Protein AF-A0A537SC01-F1 (afdb_monomer)

Nearest PDB structures (foldseek):
  6jfl-assembly2_B  TM=8.687E-01  e=4.029E-01  Homo sapiens
  6jfl-assembly1_A  TM=7.931E-01  e=6.394E-01  Homo sapiens
  6jfl-assembly3_C  TM=4.760E-01  e=5.770E-01  Homo sapiens

Secondary structure (DSSP, 8-state):
-----------PPPPPPP-----PPP--HHHHHHHHHHHTT-TT----EE-BTTSPEEPPTT---HHHHHHHHHHHHHHHHHHHHHHHHHHHT-GGG--SHHHHHTS-HHHHHHHHHHHHHHHHHHHHHHHHHHHHHHHHHHHHHHHHTB--TT-TTHHHHHHHHHHHHHHHHHHHHHHHHHHHHHHHHHHHHHHHHHHHHHHHHHH----HHHHHHHHHTT--

Radius of gyration: 30.09 Å; Cα contacts (8 Å, |Δi|>4): 163; chains: 1; bounding box: 71×63×109 Å

Solvent-accessible surface area (backbone atoms only — not comparable to full-atom values): 13185 Å² total; per-residue (Å²): 140,84,86,84,83,82,80,81,79,81,81,76,77,80,77,82,73,82,81,78,68,82,78,70,76,75,53,73,62,71,58,25,54,48,44,55,60,38,45,67,91,45,88,78,63,64,72,50,68,42,52,22,87,90,44,76,38,70,44,56,76,82,58,68,53,65,67,40,50,52,45,40,51,50,35,52,50,52,48,48,49,49,51,49,72,72,50,44,60,53,46,75,64,44,51,75,71,62,84,47,69,68,61,53,52,67,53,56,69,69,57,50,52,52,48,46,50,50,42,50,53,49,52,55,52,51,53,52,53,49,55,55,45,56,53,49,51,56,40,53,53,51,40,50,54,48,54,73,54,47,44,50,91,93,41,96,59,33,68,60,52,49,48,51,56,41,54,50,53,52,50,60,54,50,62,49,52,59,55,49,51,55,47,54,59,46,49,57,43,37,53,50,25,41,55,31,44,56,50,47,55,53,46,35,74,72,73,47,63,72,65,66,65,60,62,59,52,58,63,58,66,74,70,118

Mean predicted aligned error: 11.65 Å

Foldseek 3Di:
DDDDDDDDDDDDDDDDDPPDDPPPDQLDDDLSVQLVVLCVPQPPQDFDWFAFPVGIQTQDPVDSDDSSLLSNLVSLLVLLVVLCVVLVVLLVVVLVVDDDDCSLLVDDLVVLVVNLVVLVVSVSSLVSSVVSLVVSLVNLVSRLVSLVRHDDPPDPCRVVVSVVVNVSSVVSNVVSVVSNVVSVVVNVSSVVSSVSSVVSSVCCVVPNPDPPVVVVVVVVVVPD

pLDDT: mean 81.87, std 20.47, range [30.3, 97.94]

Structure (mmCIF, N/CA/C/O backbone):
data_AF-A0A537SC01-F1
#
_entry.id   AF-A0A537SC01-F1
#
loop_
_atom_site.group_PDB
_atom_site.id
_atom_site.type_symbol
_atom_site.label_atom_id
_atom_site.label_alt_id
_atom_site.label_comp_id
_atom_site.label_asym_id
_atom_site.label_entity_id
_atom_site.label_seq_id
_atom_site.pdbx_PDB_ins_code
_atom_site.Cartn_x
_atom_site.Cartn_y
_atom_site.Cartn_z
_atom_site.occupancy
_atom_site.B_iso_or_equiv
_atom_site.auth_seq_id
_atom_site.auth_comp_id
_atom_site.auth_asym_id
_atom_site.auth_atom_id
_atom_site.pdbx_PDB_model_num
ATOM 1 N N . MET A 1 1 ? -18.163 -53.061 60.155 1.00 39.53 1 MET A N 1
ATOM 2 C CA . MET A 1 1 ? -17.097 -52.480 59.305 1.00 39.53 1 MET A CA 1
ATOM 3 C C . MET A 1 1 ? -17.401 -52.776 57.844 1.00 39.53 1 MET A C 1
ATOM 5 O O . MET A 1 1 ? -17.854 -53.877 57.568 1.00 39.53 1 MET A O 1
ATOM 9 N N . ARG A 1 2 ? -17.067 -51.817 56.964 1.00 34.41 2 ARG A N 1
ATOM 10 C CA . ARG A 1 2 ? -17.207 -51.771 55.489 1.00 34.41 2 ARG A CA 1
ATOM 11 C C . ARG A 1 2 ? -18.495 -51.126 54.964 1.00 34.41 2 ARG A C 1
ATOM 13 O O . ARG A 1 2 ? -19.427 -51.785 54.530 1.00 34.41 2 ARG A O 1
ATOM 20 N N . VAL A 1 3 ? -18.465 -49.794 54.986 1.00 34.47 3 VAL A N 1
ATOM 21 C CA . VAL A 1 3 ? -19.173 -48.925 54.039 1.00 34.47 3 VAL A CA 1
ATOM 22 C C . VAL A 1 3 ? -18.366 -48.948 52.740 1.00 34.47 3 VAL A C 1
ATOM 24 O O . VAL A 1 3 ? -17.184 -48.605 52.761 1.00 34.47 3 VAL A O 1
ATOM 27 N N . THR A 1 4 ? -18.968 -49.364 51.629 1.00 36.28 4 THR A N 1
ATOM 28 C CA . THR A 1 4 ? -18.333 -49.299 50.305 1.00 36.28 4 THR A CA 1
ATOM 29 C C . THR A 1 4 ? -18.851 -48.055 49.591 1.00 36.28 4 THR A C 1
ATOM 31 O O . THR A 1 4 ? -20.036 -47.959 49.289 1.00 36.28 4 THR A O 1
ATOM 34 N N . GLN A 1 5 ? -17.967 -47.078 49.383 1.00 37.62 5 GLN A N 1
ATOM 35 C CA . GLN A 1 5 ? -18.230 -45.858 48.621 1.00 37.62 5 GLN A CA 1
ATOM 36 C C . GLN A 1 5 ? -18.363 -46.164 47.125 1.00 37.62 5 GLN A C 1
ATOM 38 O O . GLN A 1 5 ? -17.450 -46.717 46.510 1.00 37.62 5 GLN A O 1
ATOM 43 N N . GLU A 1 6 ? -19.465 -45.717 46.533 1.00 35.53 6 GLU A N 1
ATOM 44 C CA . GLU A 1 6 ? -19.667 -45.632 45.091 1.00 35.53 6 GLU A CA 1
ATOM 45 C C . GLU A 1 6 ? -18.940 -44.382 44.562 1.00 35.53 6 GLU A C 1
ATOM 47 O O . GLU A 1 6 ? -19.347 -43.242 44.800 1.00 35.53 6 GLU A O 1
ATOM 52 N N . LYS A 1 7 ? -17.803 -44.580 43.886 1.00 37.88 7 LYS A N 1
ATOM 53 C CA . LYS A 1 7 ? -17.076 -43.500 43.209 1.00 37.88 7 LYS A CA 1
ATOM 54 C C . LYS A 1 7 ? -17.803 -43.139 41.911 1.00 37.88 7 LYS A C 1
ATOM 56 O O . LYS A 1 7 ? -17.667 -43.838 40.912 1.00 37.88 7 LYS A O 1
ATOM 61 N N . ARG A 1 8 ? -18.522 -42.011 41.900 1.00 35.78 8 ARG A N 1
ATOM 62 C CA . ARG A 1 8 ? -18.952 -41.345 40.660 1.00 35.78 8 ARG A CA 1
ATOM 63 C C . ARG A 1 8 ? -17.722 -40.819 39.918 1.00 35.78 8 ARG A C 1
ATOM 65 O O . ARG A 1 8 ? -17.052 -39.903 40.390 1.00 35.78 8 ARG A O 1
ATOM 72 N N . ALA A 1 9 ? -17.429 -41.397 38.758 1.00 36.69 9 ALA A N 1
ATOM 73 C CA . ALA A 1 9 ? -16.450 -40.860 37.825 1.00 36.69 9 ALA A CA 1
ATOM 74 C C . ALA A 1 9 ? -17.017 -39.584 37.179 1.00 36.69 9 ALA A C 1
ATOM 76 O O . ALA A 1 9 ? -17.994 -39.633 36.435 1.00 36.69 9 ALA A O 1
ATOM 77 N N . VAL A 1 10 ? -16.417 -38.432 37.482 1.00 37.75 10 VAL A N 1
ATOM 78 C CA . VAL A 1 10 ? -16.679 -37.175 36.770 1.00 37.75 10 VAL A CA 1
ATOM 79 C C . VAL A 1 10 ? -15.941 -37.245 35.437 1.00 37.75 10 VAL A C 1
ATOM 81 O O . VAL A 1 10 ? -14.713 -37.176 35.388 1.00 37.75 10 VAL A O 1
ATOM 84 N N . GLN A 1 11 ? -16.689 -37.409 34.350 1.00 33.59 11 GLN A N 1
ATOM 85 C CA . GLN A 1 11 ? -16.158 -37.386 32.993 1.00 33.59 11 GLN A CA 1
ATOM 86 C C . GLN A 1 11 ? -15.843 -35.929 32.617 1.00 33.59 11 GLN A C 1
ATOM 88 O O . GLN A 1 11 ? -16.737 -35.152 32.286 1.00 33.59 11 GLN A O 1
ATOM 93 N N . ARG A 1 12 ? -14.569 -35.526 32.730 1.00 32.78 12 ARG A N 1
ATOM 94 C CA . ARG A 1 12 ? -14.090 -34.232 32.217 1.00 32.78 12 ARG A CA 1
ATOM 95 C C . ARG A 1 12 ? -14.143 -34.266 30.690 1.00 32.78 12 ARG A C 1
ATOM 97 O O . ARG A 1 12 ? -13.481 -35.093 30.066 1.00 32.78 12 ARG A O 1
ATOM 104 N N . LYS A 1 13 ? -14.942 -33.373 30.102 1.00 33.41 13 LYS A N 1
ATOM 105 C CA . LYS A 1 13 ? -14.886 -33.046 28.672 1.00 33.41 13 LYS A CA 1
ATOM 106 C C . LYS A 1 13 ? -13.451 -32.596 28.344 1.00 33.41 13 LYS A C 1
ATOM 108 O O . LYS A 1 13 ? -12.924 -31.787 29.106 1.00 33.41 13 LYS A O 1
ATOM 113 N N . PRO A 1 14 ? -12.816 -33.104 27.277 1.00 40.41 14 PRO A N 1
ATOM 114 C CA . PRO A 1 14 ? -11.519 -32.599 26.853 1.00 40.41 14 PRO A CA 1
ATOM 115 C C . PRO A 1 14 ? -11.678 -31.148 26.387 1.00 40.41 14 PRO A C 1
ATOM 117 O O . PRO A 1 14 ? -12.611 -30.835 25.641 1.00 40.41 14 PRO A O 1
ATOM 120 N N . ASP A 1 15 ? -10.791 -30.278 26.864 1.00 39.31 15 ASP A N 1
ATOM 121 C CA . ASP A 1 15 ? -10.735 -28.879 26.454 1.00 39.31 15 ASP A CA 1
ATOM 122 C C . ASP A 1 15 ? -10.559 -28.783 24.929 1.00 39.31 15 ASP A C 1
ATOM 124 O O . ASP A 1 15 ? -9.762 -29.537 24.354 1.00 39.31 15 ASP A O 1
ATOM 128 N N . PRO A 1 16 ? -11.284 -27.884 24.238 1.00 39.12 16 PRO A N 1
ATOM 129 C CA . PRO A 1 16 ? -11.046 -27.643 22.826 1.00 39.12 16 PRO A CA 1
ATOM 130 C C . PRO A 1 16 ? -9.626 -27.104 22.648 1.00 39.12 16 PRO A C 1
ATOM 132 O O . PRO A 1 16 ? -9.274 -26.067 23.212 1.00 39.12 16 PRO A O 1
ATOM 135 N N . LEU A 1 17 ? -8.818 -27.808 21.853 1.00 35.69 17 LEU A N 1
ATOM 136 C CA . LEU A 1 17 ? -7.515 -27.327 21.401 1.00 35.69 17 LEU A CA 1
ATOM 137 C C . LEU A 1 17 ? -7.648 -25.902 20.835 1.00 35.69 17 LEU A C 1
ATOM 139 O O . LEU A 1 17 ? -8.656 -25.603 20.179 1.00 35.69 17 LEU A O 1
ATOM 143 N N . PRO A 1 18 ? -6.644 -25.028 21.034 1.00 40.31 18 PRO A N 1
ATOM 144 C CA . PRO A 1 18 ? -6.643 -23.716 20.413 1.00 40.31 18 PRO A CA 1
ATOM 145 C C . PRO A 1 18 ? -6.740 -23.903 18.901 1.00 40.31 18 PRO A C 1
ATOM 147 O O . PRO A 1 18 ? -5.884 -24.540 18.287 1.00 40.31 18 PRO A O 1
ATOM 150 N N . VAL A 1 19 ? -7.799 -23.365 18.299 1.00 38.97 19 VAL A N 1
ATOM 151 C CA . VAL A 1 19 ? -7.888 -23.245 16.846 1.00 38.97 19 VAL A CA 1
ATOM 152 C C . VAL A 1 19 ? -6.736 -22.341 16.424 1.00 38.97 19 VAL A C 1
ATOM 154 O O . VAL A 1 19 ? -6.781 -21.128 16.634 1.00 38.97 19 VAL A O 1
ATOM 157 N N . ALA A 1 20 ? -5.684 -22.953 15.883 1.00 34.06 20 ALA A N 1
ATOM 158 C CA . ALA A 1 20 ? -4.588 -22.251 15.247 1.00 34.06 20 ALA A CA 1
ATOM 159 C C . ALA A 1 20 ? -5.171 -21.453 14.077 1.00 34.06 20 ALA A C 1
ATOM 161 O O . ALA A 1 20 ? -5.636 -22.010 13.081 1.00 34.06 20 ALA A O 1
ATOM 162 N N . HIS A 1 21 ? -5.199 -20.131 14.223 1.00 38.06 21 HIS A N 1
ATOM 163 C CA . HIS A 1 21 ? -5.365 -19.249 13.080 1.00 38.06 21 HIS A CA 1
ATOM 164 C C . HIS A 1 21 ? -4.163 -19.435 12.147 1.00 38.06 21 HIS A C 1
ATOM 166 O O . HIS A 1 21 ? -3.081 -19.784 12.630 1.00 38.06 21 HIS A O 1
ATOM 172 N N . PRO A 1 22 ? -4.332 -19.236 10.828 1.00 30.30 22 PRO A N 1
ATOM 173 C CA . PRO A 1 22 ? -3.225 -19.355 9.895 1.00 30.30 22 PRO A CA 1
ATOM 174 C C . PRO A 1 22 ? -2.106 -18.437 10.377 1.00 30.30 22 PRO A C 1
ATOM 176 O O . PRO A 1 22 ? -2.292 -17.222 10.478 1.00 30.30 22 PRO A O 1
ATOM 179 N N . VAL A 1 23 ? -0.972 -19.044 10.726 1.00 36.62 23 VAL A N 1
ATOM 180 C CA . VAL A 1 23 ? 0.289 -18.337 10.916 1.00 36.62 23 VAL A CA 1
ATOM 181 C C . VAL A 1 23 ? 0.497 -17.578 9.616 1.00 36.62 23 VAL A C 1
ATOM 183 O O . VAL A 1 23 ? 0.703 -18.186 8.566 1.00 36.62 23 VAL A O 1
ATOM 186 N N . ARG A 1 24 ? 0.309 -16.256 9.657 1.00 48.91 24 ARG A N 1
ATOM 187 C CA . ARG A 1 24 ? 0.651 -15.407 8.523 1.00 48.91 24 ARG A CA 1
ATOM 188 C C . ARG A 1 24 ? 2.127 -15.623 8.267 1.00 48.91 24 ARG A C 1
ATOM 190 O O . ARG A 1 24 ? 2.920 -15.546 9.206 1.00 48.91 24 ARG A O 1
ATOM 197 N N . GLU A 1 25 ? 2.476 -15.917 7.019 1.00 38.12 25 GLU A N 1
ATOM 198 C CA . GLU A 1 25 ? 3.878 -15.884 6.642 1.00 38.12 25 GLU A CA 1
ATOM 199 C C . GLU A 1 25 ? 4.438 -14.520 7.049 1.00 38.12 25 GLU A C 1
ATOM 201 O O . GLU A 1 25 ? 3.763 -13.506 6.828 1.00 38.12 25 GLU A O 1
ATOM 206 N N . PRO A 1 26 ? 5.613 -14.478 7.698 1.00 49.94 26 PRO A N 1
ATOM 207 C CA . PRO A 1 26 ? 6.233 -13.216 8.036 1.00 49.94 26 PRO A CA 1
ATOM 208 C C . PRO A 1 26 ? 6.352 -12.417 6.748 1.00 49.94 26 PRO A C 1
ATOM 210 O O . PRO A 1 26 ? 6.968 -12.881 5.786 1.00 49.94 26 PRO A O 1
ATOM 213 N N . THR A 1 27 ? 5.760 -11.227 6.715 1.00 60.78 27 THR A N 1
ATOM 214 C CA . THR A 1 27 ? 6.091 -10.264 5.674 1.00 60.78 27 THR A CA 1
ATOM 215 C C . THR A 1 27 ? 7.608 -10.118 5.701 1.00 60.78 27 THR A C 1
ATOM 217 O O . THR A 1 27 ? 8.165 -9.718 6.711 1.00 60.78 27 THR A O 1
ATOM 220 N N . GLY A 1 28 ? 8.312 -10.578 4.670 1.00 67.38 28 GLY A N 1
ATOM 221 C CA . GLY A 1 28 ? 9.772 -10.545 4.665 1.00 67.38 28 GLY A CA 1
ATOM 222 C C . GLY A 1 28 ? 10.298 -9.107 4.610 1.00 67.38 28 GLY A C 1
ATOM 223 O O . GLY A 1 28 ? 9.632 -8.204 4.103 1.00 67.38 28 GLY A O 1
ATOM 224 N N . GLY A 1 29 ? 11.524 -8.889 5.088 1.00 80.75 29 GLY A N 1
ATOM 225 C CA . GLY A 1 29 ? 12.229 -7.612 4.933 1.00 80.75 29 GLY A CA 1
ATOM 226 C C . GLY A 1 29 ? 11.857 -6.536 5.960 1.00 80.75 29 GLY A C 1
ATOM 227 O O . GLY A 1 29 ? 11.360 -6.827 7.045 1.00 80.75 29 GLY A O 1
ATOM 228 N N . ALA A 1 30 ? 12.152 -5.275 5.625 1.00 87.31 30 ALA A N 1
ATOM 229 C CA . ALA A 1 30 ? 12.080 -4.146 6.558 1.00 87.31 30 ALA A CA 1
ATOM 230 C C . ALA A 1 30 ? 10.676 -3.922 7.144 1.00 87.31 30 ALA A C 1
ATOM 232 O O . ALA A 1 30 ? 10.549 -3.721 8.351 1.00 87.31 30 ALA A O 1
ATOM 233 N N . LEU A 1 31 ? 9.630 -4.024 6.312 1.00 92.38 31 LEU A N 1
ATOM 234 C CA . LEU A 1 31 ? 8.240 -3.934 6.764 1.00 92.38 31 LEU A CA 1
ATOM 235 C C . LEU A 1 31 ? 7.918 -5.028 7.792 1.00 92.38 31 LEU A C 1
ATOM 237 O O . LEU A 1 31 ? 7.331 -4.743 8.830 1.00 92.38 31 LEU A O 1
ATOM 241 N N . GLY A 1 32 ? 8.352 -6.261 7.533 1.00 90.88 32 GLY A N 1
ATOM 242 C CA . GLY A 1 32 ? 8.221 -7.379 8.462 1.00 90.88 32 GLY A CA 1
ATOM 243 C C . GLY A 1 32 ? 8.809 -7.111 9.828 1.00 90.88 32 GLY A C 1
ATOM 244 O O . GLY A 1 32 ? 8.136 -7.271 10.840 1.00 90.88 32 GLY A O 1
ATOM 245 N N . THR A 1 33 ? 10.065 -6.670 9.844 1.00 91.25 33 THR A N 1
ATOM 246 C CA . THR A 1 33 ? 10.780 -6.328 11.075 1.00 91.25 33 THR A CA 1
ATOM 247 C C . THR A 1 33 ? 10.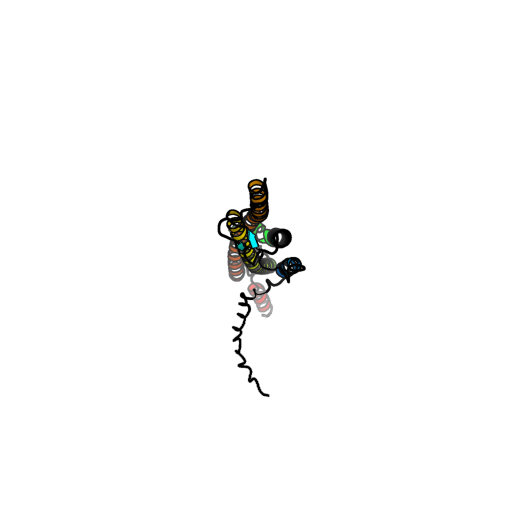084 -5.197 11.830 1.00 91.25 33 THR A C 1
ATOM 249 O O . THR A 1 33 ? 9.920 -5.287 13.045 1.00 91.25 33 THR A O 1
ATOM 252 N N . ALA A 1 34 ? 9.632 -4.154 11.126 1.00 92.31 34 ALA A N 1
ATOM 253 C CA . ALA A 1 34 ? 8.905 -3.046 11.739 1.00 92.31 34 ALA A CA 1
ATOM 254 C C . ALA A 1 34 ? 7.577 -3.515 12.356 1.00 92.31 34 ALA A C 1
ATOM 256 O O . ALA A 1 34 ? 7.285 -3.190 13.505 1.00 92.31 34 ALA A O 1
ATOM 257 N N . LEU A 1 35 ? 6.811 -4.347 11.647 1.00 92.31 35 LEU A N 1
ATOM 258 C CA . LEU A 1 35 ? 5.573 -4.923 12.173 1.00 92.31 35 LEU A CA 1
ATOM 259 C C . LEU A 1 35 ? 5.836 -5.849 13.363 1.00 92.31 35 LEU A C 1
ATOM 261 O O . LEU A 1 35 ? 5.149 -5.737 14.371 1.00 92.31 35 LEU A O 1
ATOM 265 N N . ALA A 1 36 ? 6.860 -6.700 13.291 1.00 90.62 36 ALA A N 1
ATOM 266 C CA . ALA A 1 36 ? 7.249 -7.580 14.390 1.00 90.62 36 ALA A CA 1
ATOM 267 C C . ALA A 1 36 ? 7.673 -6.796 15.643 1.00 90.62 36 ALA A C 1
ATOM 269 O O . ALA A 1 36 ? 7.390 -7.229 16.757 1.00 90.62 36 ALA A O 1
ATOM 270 N N . SER A 1 37 ? 8.293 -5.621 15.484 1.00 91.06 37 SER A N 1
ATOM 271 C CA . SER A 1 37 ? 8.638 -4.759 16.622 1.00 91.06 37 SER A CA 1
ATOM 272 C C . SER A 1 37 ? 7.404 -4.249 17.372 1.00 91.06 37 SER A C 1
ATOM 274 O O . SER A 1 37 ? 7.443 -4.124 18.591 1.00 91.06 37 SER A O 1
ATOM 276 N N . CYS A 1 38 ? 6.280 -4.052 16.674 1.00 91.06 38 CYS A N 1
ATOM 277 C CA . CYS A 1 38 ? 5.016 -3.677 17.304 1.00 91.06 38 CYS A CA 1
ATOM 278 C C . CYS A 1 38 ? 4.381 -4.822 18.097 1.00 91.06 38 CYS A C 1
ATOM 280 O O . CYS A 1 38 ? 3.555 -4.572 18.969 1.00 91.06 38 CYS A O 1
ATOM 282 N N . GLU A 1 39 ? 4.742 -6.075 17.811 1.00 85.69 39 GLU A N 1
ATOM 283 C CA . GLU A 1 39 ? 4.196 -7.238 18.513 1.00 85.69 39 GLU A CA 1
ATOM 284 C C . GLU A 1 39 ? 4.790 -7.403 19.923 1.00 85.69 39 GLU A C 1
ATOM 286 O O . GLU A 1 39 ? 4.159 -8.040 20.775 1.00 85.69 39 GLU A O 1
ATOM 291 N N . GLN A 1 40 ? 5.952 -6.793 20.203 1.00 76.88 40 GLN A N 1
ATOM 292 C CA . GLN A 1 40 ? 6.601 -6.841 21.515 1.00 76.88 40 GLN A CA 1
ATOM 293 C C . GLN A 1 40 ? 5.694 -6.235 22.597 1.00 76.88 40 GLN A C 1
ATOM 295 O O . GLN A 1 40 ? 5.308 -5.072 22.536 1.00 76.88 40 GLN A O 1
ATOM 300 N N . GLY A 1 41 ? 5.344 -7.044 23.601 1.00 62.91 41 GLY A N 1
ATOM 301 C CA . GLY A 1 41 ? 4.429 -6.660 24.686 1.00 62.91 41 GLY A CA 1
ATOM 302 C C . GLY A 1 41 ? 2.964 -7.043 24.456 1.00 62.91 41 GLY A C 1
ATOM 303 O O . GLY A 1 41 ? 2.153 -6.919 25.369 1.00 62.91 41 GLY A O 1
ATOM 304 N N . SER A 1 42 ? 2.624 -7.575 23.278 1.00 61.09 42 SER A N 1
ATOM 305 C CA . SER A 1 42 ? 1.260 -7.995 22.931 1.00 61.09 42 SER A CA 1
ATOM 306 C C . SER A 1 42 ? 1.067 -9.521 22.880 1.00 61.09 42 SER A C 1
ATOM 308 O O . SER A 1 42 ? -0.042 -9.994 22.639 1.00 61.09 42 SER A O 1
ATOM 310 N N . GLU A 1 43 ? 2.131 -10.291 23.143 1.00 58.16 43 GLU A N 1
ATOM 311 C CA . GLU A 1 43 ? 2.184 -11.761 23.014 1.00 58.16 43 GLU A CA 1
ATOM 312 C C . GLU A 1 43 ? 1.193 -12.510 23.922 1.00 58.16 43 GLU A C 1
ATOM 314 O O . GLU A 1 43 ? 0.848 -13.654 23.644 1.00 58.16 43 GLU A O 1
ATOM 319 N N . ASN A 1 44 ? 0.673 -11.838 24.956 1.00 57.19 44 ASN A N 1
ATOM 320 C CA . ASN A 1 44 ? -0.322 -12.368 25.891 1.00 57.19 44 ASN A CA 1
ATOM 321 C C . ASN A 1 44 ? -1.652 -11.590 25.861 1.00 57.19 44 ASN A C 1
ATOM 323 O O . ASN A 1 44 ? -2.389 -11.612 26.844 1.00 57.19 44 ASN A O 1
ATOM 327 N N . SER A 1 45 ? -1.961 -10.859 24.780 1.00 61.25 45 SER A N 1
ATOM 328 C CA . SER A 1 45 ? -3.255 -10.168 24.667 1.00 61.25 45 SER A CA 1
ATOM 329 C C . SER A 1 45 ? -4.399 -11.177 24.598 1.00 61.25 45 SER A C 1
ATOM 331 O O . SER A 1 45 ? -4.613 -11.845 23.585 1.00 61.25 45 SER A O 1
ATOM 333 N N . GLU A 1 46 ? -5.140 -11.280 25.696 1.00 66.81 46 GLU A N 1
ATOM 334 C CA . GLU A 1 46 ? -6.391 -12.021 25.760 1.00 66.81 46 GLU A CA 1
ATOM 335 C C . GLU A 1 46 ? -7.481 -11.285 24.963 1.00 66.81 46 GLU A C 1
ATOM 337 O O . GLU A 1 46 ? -7.384 -10.083 24.702 1.00 66.81 46 GLU A O 1
ATOM 342 N N . ALA A 1 47 ? -8.519 -12.002 24.526 1.00 71.88 47 ALA A N 1
ATOM 343 C CA . ALA A 1 47 ? -9.615 -11.374 23.795 1.00 71.88 47 ALA A CA 1
ATOM 344 C C . ALA A 1 47 ? -10.307 -10.339 24.697 1.00 71.88 47 ALA A C 1
ATOM 346 O O . ALA A 1 47 ? -10.910 -10.710 25.702 1.00 71.88 47 ALA A O 1
ATOM 347 N N . LEU A 1 48 ? -10.231 -9.055 24.330 1.00 80.00 48 LEU A N 1
ATOM 348 C CA . LEU A 1 48 ? -10.862 -7.992 25.104 1.00 80.00 48 LEU A CA 1
ATOM 349 C C . LEU A 1 48 ? -12.385 -8.130 25.037 1.00 80.00 48 LEU A C 1
ATOM 351 O O . LEU A 1 48 ? -12.969 -8.188 23.950 1.00 80.00 48 LEU A O 1
ATOM 355 N N . THR A 1 49 ? -13.025 -8.150 26.201 1.00 86.62 49 THR A N 1
ATOM 356 C CA . THR A 1 49 ? -14.480 -8.120 26.329 1.00 86.62 49 THR A CA 1
ATOM 357 C C . THR A 1 49 ? -14.925 -6.799 26.939 1.00 86.62 49 THR A C 1
ATOM 359 O O . THR A 1 49 ? -14.268 -6.239 27.815 1.00 86.62 49 THR A O 1
ATOM 362 N N . LEU A 1 50 ? -16.037 -6.272 26.437 1.00 89.44 50 LEU A N 1
ATOM 363 C CA . LEU A 1 50 ? -16.674 -5.061 26.939 1.00 89.44 50 LEU A CA 1
ATOM 364 C C . LEU A 1 50 ? -18.152 -5.344 27.229 1.00 89.44 50 LEU A C 1
ATOM 366 O O . LEU A 1 50 ? -18.755 -6.179 26.555 1.00 89.44 50 LEU A O 1
ATOM 370 N N . PRO A 1 51 ? -18.763 -4.677 28.219 1.00 88.44 51 PRO A N 1
ATOM 371 C CA . PRO A 1 51 ? -20.190 -4.821 28.474 1.00 88.44 51 PRO A CA 1
ATOM 372 C C . PRO A 1 51 ? -21.011 -4.316 27.280 1.00 88.44 51 PRO A C 1
ATOM 374 O O . PRO A 1 51 ? -20.672 -3.312 26.660 1.00 88.44 51 PRO A O 1
ATOM 377 N N . GLY A 1 52 ? -22.100 -5.005 26.951 1.00 88.62 52 GLY A N 1
ATOM 378 C CA . GLY A 1 52 ? -23.003 -4.636 25.862 1.00 88.62 52 GLY A CA 1
ATOM 379 C C . GLY A 1 52 ? -24.464 -4.847 26.222 1.00 88.62 52 GLY A C 1
ATOM 380 O O . GLY A 1 52 ? -24.804 -5.577 27.158 1.00 88.62 52 GLY A O 1
ATOM 381 N N . ALA A 1 53 ? -25.349 -4.248 25.422 1.00 81.62 53 ALA A N 1
ATOM 382 C CA . ALA A 1 53 ? -26.791 -4.245 25.679 1.00 81.62 53 ALA A CA 1
ATOM 383 C C . ALA A 1 53 ? -27.411 -5.657 25.731 1.00 81.62 53 ALA A C 1
ATOM 385 O O . ALA A 1 53 ? -28.475 -5.852 26.316 1.00 81.62 53 ALA A O 1
ATOM 386 N N . ARG A 1 54 ? -26.764 -6.641 25.090 1.00 83.56 54 ARG A N 1
ATOM 387 C CA . ARG A 1 54 ? -27.213 -8.043 24.996 1.00 83.56 54 ARG A CA 1
ATOM 388 C C . ARG A 1 54 ? -26.233 -9.034 25.640 1.00 83.56 54 ARG A C 1
ATOM 390 O O . ARG A 1 54 ? -26.305 -10.226 25.348 1.00 83.56 54 ARG A O 1
ATOM 397 N N . GLY A 1 55 ? -25.324 -8.554 26.488 1.00 87.44 55 GLY A N 1
ATOM 398 C CA . GLY A 1 55 ? -24.231 -9.336 27.071 1.00 87.44 55 GLY A CA 1
ATOM 399 C C . GLY A 1 55 ? -22.856 -8.830 26.636 1.00 87.44 55 GLY A C 1
ATOM 400 O O . GLY A 1 55 ? -22.739 -7.745 26.074 1.00 87.44 55 GLY A O 1
ATOM 401 N N . GLU A 1 56 ? -21.809 -9.605 26.915 1.00 89.94 56 GLU A N 1
ATOM 402 C CA . GLU A 1 56 ? -20.431 -9.224 26.585 1.00 89.94 56 GLU A CA 1
ATOM 403 C C . GLU A 1 56 ? -20.208 -9.093 25.070 1.00 89.94 56 GLU A C 1
ATOM 405 O O . GLU A 1 56 ? -20.461 -10.018 24.294 1.00 89.94 56 GLU A O 1
ATOM 410 N N . VAL A 1 57 ? -19.656 -7.955 24.660 1.00 90.12 57 VAL A N 1
ATOM 411 C CA . VAL A 1 57 ? -19.123 -7.706 23.324 1.00 90.12 57 VAL A CA 1
ATOM 412 C C . VAL A 1 57 ? -17.667 -8.141 23.303 1.00 90.12 57 VAL A C 1
ATOM 414 O O . VAL A 1 57 ? -16.837 -7.609 24.038 1.00 90.12 57 VAL A O 1
ATOM 417 N N . LYS A 1 58 ? -17.338 -9.098 22.437 1.00 88.94 58 LYS A N 1
ATOM 418 C CA . LYS A 1 58 ? -15.957 -9.540 22.224 1.00 88.94 58 LYS A CA 1
ATOM 419 C C . LYS A 1 58 ? -15.334 -8.729 21.100 1.00 88.94 58 LYS A C 1
ATOM 421 O O . LYS A 1 58 ? -15.836 -8.753 19.977 1.00 88.94 58 LYS A O 1
ATOM 426 N N . LEU A 1 59 ? -14.237 -8.047 21.396 1.00 88.12 59 LEU A N 1
ATOM 427 C CA . LEU A 1 59 ? -13.419 -7.403 20.380 1.00 88.12 59 LEU A CA 1
ATOM 428 C C . LEU A 1 59 ? -12.676 -8.471 19.565 1.00 88.12 59 LEU A C 1
ATOM 430 O O . LEU A 1 59 ? -12.304 -9.529 20.082 1.00 88.12 59 LEU A O 1
ATOM 434 N N . ASP A 1 60 ? -12.491 -8.214 18.268 1.00 85.69 60 ASP A N 1
ATOM 435 C CA . ASP A 1 60 ? -11.769 -9.133 17.386 1.00 85.69 60 ASP A CA 1
ATOM 436 C C . ASP A 1 60 ? -10.336 -9.349 17.902 1.00 85.69 60 ASP A C 1
ATOM 438 O O . ASP A 1 60 ? -9.655 -8.403 18.295 1.00 85.69 60 ASP A O 1
ATOM 442 N N . ARG A 1 61 ? -9.862 -10.599 17.873 1.00 84.56 61 ARG A N 1
ATOM 443 C CA . ARG A 1 61 ? -8.534 -10.999 18.377 1.00 84.56 61 ARG A CA 1
ATOM 444 C C . ARG A 1 61 ? -7.372 -10.326 17.650 1.00 84.56 61 ARG A C 1
ATOM 446 O O . ARG A 1 61 ? -6.247 -10.348 18.139 1.00 84.56 61 ARG A O 1
ATOM 453 N N . CYS A 1 62 ? -7.617 -9.765 16.468 1.00 86.50 62 CYS A N 1
ATOM 454 C CA . CYS A 1 62 ? -6.622 -8.965 15.768 1.00 86.50 62 CYS A CA 1
ATOM 455 C C . CYS A 1 62 ? -6.286 -7.655 16.500 1.00 86.50 62 CYS A C 1
ATOM 457 O O . CYS A 1 62 ? -5.249 -7.062 16.213 1.00 86.50 62 CYS A O 1
ATOM 459 N N . TYR A 1 63 ? -7.143 -7.196 17.418 1.00 88.06 63 TYR A N 1
ATOM 460 C CA . TYR A 1 63 ? -6.958 -5.955 18.152 1.00 88.06 63 TYR A CA 1
ATOM 461 C C . TYR A 1 63 ? -6.298 -6.204 19.502 1.00 88.06 63 TYR A C 1
ATOM 463 O O . TYR A 1 63 ? -6.835 -6.909 20.352 1.00 88.06 63 TYR A O 1
ATOM 471 N N . ARG A 1 64 ? -5.139 -5.577 19.702 1.00 88.44 64 ARG A N 1
ATOM 472 C CA . ARG A 1 64 ? -4.321 -5.702 20.918 1.00 88.44 64 ARG A CA 1
ATOM 473 C C . ARG A 1 64 ? -4.174 -4.369 21.651 1.00 88.44 64 ARG A C 1
ATOM 475 O O . ARG A 1 64 ? -3.177 -4.112 22.316 1.00 88.44 64 ARG A O 1
ATOM 482 N N . GLY A 1 65 ? -5.170 -3.501 21.488 1.00 88.56 65 GLY A N 1
ATOM 483 C CA . GLY A 1 65 ? -5.158 -2.136 21.999 1.00 88.56 65 GLY A CA 1
ATOM 484 C C . GLY A 1 65 ? -4.722 -1.102 20.962 1.00 88.56 65 GLY A C 1
ATOM 485 O O . GLY A 1 65 ? -4.181 -1.420 19.900 1.00 88.56 65 GLY A O 1
ATOM 486 N N . ARG A 1 66 ? -4.997 0.166 21.284 1.00 89.19 66 ARG A N 1
ATOM 487 C CA . ARG A 1 66 ? -4.776 1.291 20.373 1.00 89.19 66 ARG A CA 1
ATOM 488 C C . ARG A 1 66 ? -3.294 1.511 20.080 1.00 89.19 66 ARG A C 1
ATOM 490 O O . ARG A 1 66 ? -2.955 1.757 18.932 1.00 89.19 66 ARG A O 1
ATOM 497 N N . ASP A 1 67 ? -2.416 1.367 21.068 1.00 90.25 67 ASP A N 1
ATOM 498 C CA . ASP A 1 67 ? -0.978 1.602 20.877 1.00 90.25 67 ASP A CA 1
ATOM 499 C C . ASP A 1 67 ? -0.355 0.593 19.906 1.00 90.25 67 ASP A C 1
ATOM 501 O O . ASP A 1 67 ? 0.418 0.973 19.025 1.00 90.25 67 ASP A O 1
ATOM 505 N N . HIS A 1 68 ? -0.759 -0.681 19.997 1.00 91.06 68 HIS A N 1
ATOM 506 C CA . HIS A 1 68 ? -0.373 -1.711 19.027 1.00 91.06 68 HIS A CA 1
ATOM 507 C C . HIS A 1 68 ? -0.866 -1.361 17.619 1.00 91.06 68 HIS A C 1
ATOM 509 O O . HIS A 1 68 ? -0.086 -1.413 16.662 1.00 91.06 68 HIS A O 1
ATOM 515 N N . LEU A 1 69 ? -2.131 -0.936 17.496 1.00 90.38 69 LEU A N 1
ATOM 516 C CA . LEU A 1 69 ? -2.699 -0.497 16.223 1.00 90.38 69 LEU A CA 1
ATOM 517 C C . LEU A 1 69 ? -1.912 0.688 15.648 1.00 90.38 69 LEU A C 1
ATOM 519 O O . LEU A 1 69 ? -1.484 0.623 14.501 1.00 90.38 69 LEU A O 1
ATOM 523 N N . VAL A 1 70 ? -1.675 1.737 16.436 1.00 92.00 70 VAL A N 1
ATOM 524 C CA . VAL A 1 70 ? -0.939 2.937 16.012 1.00 92.00 70 VAL A CA 1
ATOM 525 C C . VAL A 1 70 ? 0.494 2.591 15.604 1.00 92.00 70 VAL A C 1
ATOM 527 O O . VAL A 1 70 ? 0.938 3.037 14.549 1.00 92.00 70 VAL A O 1
ATOM 530 N N . CYS A 1 71 ? 1.205 1.755 16.367 1.00 93.88 71 CYS A N 1
ATOM 531 C CA . CYS A 1 71 ? 2.540 1.281 15.990 1.00 93.88 71 CYS A CA 1
ATOM 532 C C . CYS A 1 71 ? 2.515 0.580 14.627 1.00 93.88 71 CYS A C 1
ATOM 534 O O . CYS A 1 71 ? 3.266 0.932 13.715 1.00 93.88 71 CYS A O 1
ATOM 536 N N . SER A 1 72 ? 1.590 -0.368 14.467 1.00 93.81 72 SER A N 1
ATOM 537 C CA . SER A 1 72 ? 1.387 -1.108 13.224 1.00 93.81 72 SER A CA 1
ATOM 538 C C . SER A 1 72 ? 1.089 -0.182 12.042 1.00 93.81 72 SER A C 1
ATOM 540 O O . SER A 1 72 ? 1.672 -0.334 10.972 1.00 93.81 72 SER A O 1
ATOM 542 N N . LEU A 1 73 ? 0.193 0.790 12.224 1.00 93.38 73 LEU A N 1
ATOM 543 C CA . LEU A 1 73 ? -0.174 1.771 11.204 1.00 93.38 73 LEU A CA 1
ATOM 544 C C . LEU A 1 73 ? 1.007 2.685 10.842 1.00 93.38 73 LEU A C 1
ATOM 546 O O . LEU A 1 73 ? 1.230 2.943 9.660 1.00 93.38 73 LEU A O 1
ATOM 550 N N . ASN A 1 74 ? 1.815 3.103 11.818 1.00 93.75 74 ASN A N 1
ATOM 551 C CA . ASN A 1 74 ? 3.032 3.882 11.580 1.00 93.75 74 ASN A CA 1
ATOM 552 C C . ASN A 1 74 ? 4.088 3.093 10.796 1.00 93.75 74 ASN A C 1
ATOM 554 O O . ASN A 1 74 ? 4.731 3.653 9.910 1.00 93.75 74 ASN A O 1
ATOM 558 N N . ALA A 1 75 ? 4.235 1.792 11.056 1.00 94.75 75 ALA A N 1
ATOM 559 C CA . ALA A 1 75 ? 5.105 0.930 10.259 1.00 94.75 75 ALA A CA 1
ATOM 560 C C . ALA A 1 75 ? 4.639 0.845 8.791 1.00 94.75 75 ALA A C 1
ATOM 562 O O . ALA A 1 75 ? 5.463 0.951 7.881 1.00 94.75 75 ALA A O 1
ATOM 563 N N . LEU A 1 76 ? 3.323 0.740 8.545 1.00 95.12 76 LEU A N 1
ATOM 564 C CA . LEU A 1 76 ? 2.772 0.801 7.183 1.00 95.12 76 LEU A CA 1
ATOM 565 C C . LEU A 1 76 ? 3.045 2.155 6.516 1.00 95.12 76 LEU A C 1
ATOM 567 O O . LEU A 1 76 ? 3.440 2.196 5.354 1.00 95.12 76 LEU A O 1
ATOM 571 N N . LEU A 1 77 ? 2.854 3.261 7.242 1.00 94.31 77 LEU A N 1
ATOM 572 C CA . LEU A 1 77 ? 3.125 4.614 6.746 1.00 94.31 77 LEU A CA 1
ATOM 573 C C . LEU A 1 77 ? 4.606 4.828 6.404 1.00 94.31 77 LEU A C 1
ATOM 575 O O . LEU A 1 77 ? 4.918 5.479 5.403 1.00 94.31 77 LEU A O 1
ATOM 579 N N . GLY A 1 78 ? 5.509 4.270 7.213 1.00 94.31 78 GLY A N 1
ATOM 580 C CA . GLY A 1 78 ? 6.949 4.305 6.971 1.00 94.31 78 GLY A CA 1
ATOM 581 C C . GLY A 1 78 ? 7.330 3.576 5.684 1.00 94.31 78 GLY A C 1
ATOM 582 O O . GLY A 1 78 ? 8.009 4.144 4.829 1.00 94.31 78 GLY A O 1
ATOM 583 N N . GLU A 1 79 ? 6.831 2.352 5.494 1.00 95.19 79 GLU A N 1
A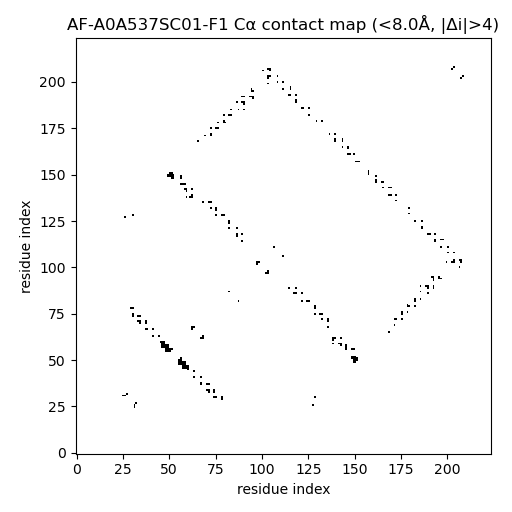TOM 584 C CA . GLU A 1 79 ? 7.069 1.595 4.260 1.00 95.19 79 GLU A CA 1
ATOM 585 C C . GLU A 1 79 ? 6.440 2.285 3.042 1.00 95.19 79 GLU A C 1
ATOM 587 O O . GLU A 1 79 ? 7.071 2.392 1.993 1.00 95.19 79 GLU A O 1
ATOM 592 N N . ALA A 1 80 ? 5.224 2.813 3.178 1.00 95.12 80 ALA A N 1
ATOM 593 C CA . ALA A 1 80 ? 4.547 3.539 2.112 1.00 95.12 80 ALA A CA 1
ATOM 594 C C . ALA A 1 80 ? 5.343 4.770 1.645 1.00 95.12 80 ALA A C 1
ATOM 596 O O . ALA A 1 80 ? 5.541 4.962 0.444 1.00 95.12 80 ALA A O 1
ATOM 597 N N . SER A 1 81 ? 5.846 5.571 2.589 1.00 94.19 81 SER A N 1
ATOM 598 C CA . SER A 1 81 ? 6.715 6.718 2.292 1.00 94.19 81 SER A CA 1
ATOM 599 C C . SER A 1 81 ? 8.019 6.270 1.630 1.00 94.19 81 SER A C 1
ATOM 601 O O . SER A 1 81 ? 8.406 6.827 0.605 1.00 94.19 81 SER A O 1
ATOM 603 N N . SER A 1 82 ? 8.634 5.194 2.133 1.00 94.75 82 SER A N 1
ATOM 604 C CA . SER A 1 82 ? 9.835 4.599 1.535 1.00 94.75 82 SER A CA 1
ATOM 605 C C . SER A 1 82 ? 9.613 4.178 0.080 1.00 94.75 82 SER A C 1
ATOM 607 O O . SER A 1 82 ? 10.477 4.426 -0.761 1.00 94.75 82 SER A O 1
ATOM 609 N N . LEU A 1 83 ? 8.461 3.582 -0.248 1.00 95.75 83 LEU A N 1
ATOM 610 C CA . LEU A 1 83 ? 8.134 3.214 -1.626 1.00 95.75 83 LEU A CA 1
ATOM 611 C C . LEU A 1 83 ? 8.016 4.437 -2.540 1.00 95.75 83 LEU A C 1
ATOM 613 O O . LEU A 1 83 ? 8.498 4.405 -3.673 1.00 95.75 83 LEU A O 1
ATOM 617 N N . ILE A 1 84 ? 7.397 5.510 -2.052 1.00 94.00 84 ILE A N 1
ATOM 618 C CA . ILE A 1 84 ? 7.245 6.750 -2.818 1.00 94.00 84 ILE A CA 1
ATOM 619 C C . ILE A 1 84 ? 8.609 7.378 -3.100 1.00 94.00 84 ILE A C 1
ATOM 621 O O . ILE A 1 84 ? 8.929 7.656 -4.255 1.00 94.00 84 ILE A O 1
ATOM 625 N N . GLU A 1 85 ? 9.430 7.545 -2.067 1.00 93.56 85 GLU A N 1
ATOM 626 C CA . GLU A 1 85 ? 10.738 8.194 -2.172 1.00 93.56 85 GLU A CA 1
ATOM 627 C C . GLU A 1 85 ? 11.726 7.390 -3.026 1.00 93.56 85 GLU A C 1
ATOM 629 O O . GLU A 1 85 ? 12.454 7.955 -3.840 1.00 93.56 85 GLU A O 1
ATOM 634 N N . GLN A 1 86 ? 11.756 6.064 -2.872 1.00 93.38 86 GLN A N 1
ATOM 635 C CA . GLN A 1 86 ? 12.765 5.233 -3.536 1.00 93.38 86 GLN A CA 1
ATOM 636 C C . GLN A 1 86 ? 12.448 4.956 -5.006 1.00 93.38 86 GLN A C 1
ATOM 638 O O . GLN A 1 86 ? 13.369 4.834 -5.817 1.00 93.38 86 GLN A O 1
ATOM 643 N N . TYR A 1 87 ? 11.165 4.846 -5.358 1.00 95.25 87 TYR A N 1
ATOM 644 C CA . TYR A 1 87 ? 10.748 4.389 -6.686 1.00 95.25 87 TYR A CA 1
ATOM 645 C C . TYR A 1 87 ? 10.050 5.465 -7.522 1.00 95.25 87 TYR A C 1
ATOM 647 O O . TYR A 1 87 ? 9.828 5.237 -8.712 1.00 95.25 87 TYR A O 1
ATOM 655 N N . GLY A 1 88 ? 9.782 6.652 -6.963 1.00 92.50 88 GLY A N 1
ATOM 656 C CA . GLY A 1 88 ? 9.232 7.794 -7.704 1.00 92.50 88 GLY A CA 1
ATOM 657 C C . GLY A 1 88 ? 10.029 8.134 -8.969 1.00 92.50 88 GLY A C 1
ATOM 658 O O . GLY A 1 88 ? 9.440 8.363 -10.026 1.00 92.50 88 GLY A O 1
ATOM 659 N N . ARG A 1 89 ? 11.363 8.003 -8.913 1.00 93.69 89 ARG A N 1
ATOM 660 C CA . ARG A 1 89 ? 12.262 8.255 -10.054 1.00 93.69 89 ARG A CA 1
ATOM 661 C C . ARG A 1 89 ? 11.943 7.437 -11.314 1.00 93.69 89 ARG A C 1
ATOM 663 O O . ARG A 1 89 ? 12.223 7.880 -12.420 1.00 93.69 89 ARG A O 1
ATOM 670 N N . ILE A 1 90 ? 11.355 6.245 -11.166 1.00 95.31 90 ILE A N 1
ATOM 671 C CA . ILE A 1 90 ? 10.985 5.380 -12.303 1.00 95.31 90 ILE A CA 1
ATOM 672 C C . ILE A 1 90 ? 9.860 6.021 -13.124 1.00 95.31 90 ILE A C 1
ATOM 674 O O . ILE A 1 90 ? 9.771 5.832 -14.339 1.00 95.31 90 ILE A O 1
ATOM 678 N N . VAL A 1 91 ? 8.977 6.765 -12.459 1.00 94.88 91 VAL A N 1
ATOM 679 C CA . VAL A 1 91 ? 7.891 7.510 -13.099 1.00 94.88 91 VAL A CA 1
ATOM 680 C C . VAL A 1 91 ? 8.425 8.814 -13.686 1.00 94.88 91 VAL A C 1
ATOM 682 O O . VAL A 1 91 ? 8.118 9.133 -14.830 1.00 94.88 91 VAL A O 1
ATOM 685 N N . GLU A 1 92 ? 9.283 9.518 -12.948 1.00 93.81 92 GLU A N 1
ATOM 686 C CA . GLU A 1 92 ? 9.925 10.772 -13.385 1.00 93.81 92 GLU A CA 1
ATOM 687 C C . GLU A 1 92 ? 10.853 10.596 -14.597 1.00 93.81 92 GLU A C 1
ATOM 689 O O . GLU A 1 92 ? 11.192 11.564 -15.268 1.00 93.81 92 GLU A O 1
ATOM 694 N N . ALA A 1 93 ? 11.255 9.365 -14.914 1.00 93.44 93 ALA A N 1
ATOM 695 C CA . ALA A 1 93 ? 12.017 9.057 -16.119 1.00 93.44 93 ALA A CA 1
ATOM 696 C C . ALA A 1 93 ? 11.180 9.098 -17.416 1.00 93.44 93 ALA A C 1
ATOM 698 O O . ALA A 1 93 ? 11.749 8.973 -18.500 1.00 93.44 93 ALA A O 1
ATOM 699 N 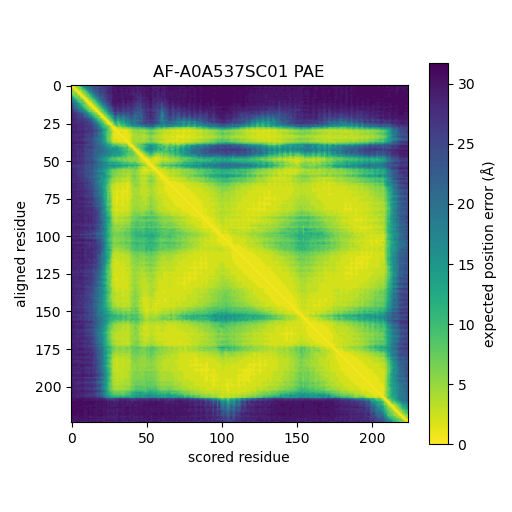N . HIS A 1 94 ? 9.852 9.267 -17.331 1.00 93.69 94 HIS A N 1
ATOM 700 C CA . HIS A 1 94 ? 8.965 9.498 -18.482 1.00 93.69 94 HIS A CA 1
ATOM 701 C C . HIS A 1 94 ? 9.108 8.466 -19.617 1.00 93.69 94 HIS A C 1
ATOM 703 O O . HIS A 1 94 ? 8.992 8.782 -20.802 1.00 93.69 94 HIS A O 1
ATOM 709 N N . TYR A 1 95 ? 9.335 7.193 -19.269 1.00 94.31 95 TYR A N 1
ATOM 710 C CA . TYR A 1 95 ? 9.540 6.114 -20.245 1.00 94.31 95 TYR A CA 1
ATOM 711 C C . TYR A 1 95 ? 8.380 5.951 -21.241 1.00 94.31 95 TYR A C 1
ATOM 713 O O . TYR A 1 95 ? 8.591 5.492 -22.362 1.00 94.31 95 TYR A O 1
ATOM 721 N N . THR A 1 96 ? 7.161 6.320 -20.849 1.00 93.44 96 THR A N 1
ATOM 722 C CA . THR A 1 96 ? 5.962 6.277 -21.700 1.00 93.44 96 THR A CA 1
ATOM 723 C C . THR A 1 96 ? 5.928 7.367 -22.766 1.00 93.44 96 THR A C 1
ATOM 725 O O . THR A 1 96 ? 5.221 7.215 -23.758 1.00 93.44 96 THR A O 1
ATOM 728 N N . ASP A 1 97 ? 6.698 8.438 -22.582 1.00 95.00 97 ASP A N 1
ATOM 729 C CA . ASP A 1 97 ? 6.597 9.657 -23.389 1.00 95.00 97 ASP A CA 1
ATOM 730 C C . ASP A 1 97 ? 7.629 9.664 -24.533 1.00 95.00 97 ASP A C 1
ATOM 732 O O . ASP A 1 97 ? 7.646 10.552 -25.389 1.00 95.00 97 ASP A O 1
ATOM 736 N N . VAL A 1 98 ? 8.488 8.641 -24.583 1.00 92.94 98 VAL A N 1
ATOM 737 C CA . VAL A 1 98 ? 9.479 8.447 -25.642 1.00 92.94 98 VAL A CA 1
ATOM 738 C C . VAL A 1 98 ? 8.773 8.135 -26.958 1.00 92.94 98 VAL A C 1
ATOM 740 O O . VAL A 1 98 ? 8.196 7.065 -27.139 1.00 92.94 98 VAL A O 1
ATOM 743 N N . ASN A 1 99 ? 8.869 9.056 -27.913 1.00 93.69 99 ASN A N 1
ATOM 744 C CA . ASN A 1 99 ? 8.100 9.000 -29.160 1.00 93.69 99 ASN A CA 1
ATOM 745 C C . ASN A 1 99 ? 8.949 8.815 -30.428 1.00 93.69 99 ASN A C 1
ATOM 747 O O . ASN A 1 99 ? 8.411 8.818 -31.533 1.00 93.69 99 ASN A O 1
ATOM 751 N N . ASN A 1 100 ? 10.271 8.682 -30.302 1.00 93.38 100 ASN A N 1
ATOM 752 C CA . ASN A 1 100 ? 11.166 8.582 -31.451 1.00 93.38 100 ASN A CA 1
ATOM 753 C C . ASN A 1 100 ? 12.387 7.697 -31.172 1.00 93.38 100 ASN A C 1
ATOM 755 O O . ASN A 1 100 ? 12.769 7.460 -30.024 1.00 93.38 100 ASN A O 1
ATOM 759 N N . LEU A 1 101 ? 13.016 7.220 -32.250 1.00 92.50 101 LEU A N 1
ATOM 760 C CA . LEU A 1 101 ? 14.123 6.269 -32.167 1.00 92.50 101 LEU A CA 1
ATOM 761 C C . LEU A 1 101 ? 15.384 6.873 -31.536 1.00 92.50 101 LEU A C 1
ATOM 763 O O . LEU A 1 101 ? 16.088 6.167 -30.823 1.00 92.50 101 LEU A O 1
ATOM 767 N N . ALA A 1 102 ? 15.660 8.163 -31.745 1.00 92.50 102 ALA A N 1
ATOM 768 C CA . ALA A 1 102 ? 16.806 8.823 -31.120 1.00 92.50 102 ALA A CA 1
ATOM 769 C C . ALA A 1 102 ? 16.664 8.863 -29.588 1.00 92.50 102 ALA A C 1
ATOM 771 O O . ALA A 1 102 ? 17.627 8.586 -28.879 1.00 92.50 102 ALA A O 1
ATOM 772 N N . GLY A 1 103 ? 15.454 9.127 -29.086 1.00 92.50 103 GLY A N 1
ATOM 773 C CA . GLY A 1 103 ? 15.119 9.070 -27.666 1.00 92.50 103 GLY A CA 1
ATOM 774 C C . GLY A 1 103 ? 15.258 7.662 -27.098 1.00 92.50 103 GLY A C 1
ATOM 775 O O . GLY A 1 103 ? 15.891 7.492 -26.063 1.00 92.50 103 GLY A O 1
ATOM 776 N N . VAL A 1 104 ? 14.752 6.648 -27.811 1.00 93.44 104 VAL A N 1
ATOM 777 C CA . VAL A 1 104 ? 14.928 5.240 -27.421 1.00 93.44 104 VAL A CA 1
ATOM 778 C C . VAL A 1 104 ? 16.410 4.871 -27.371 1.00 93.44 104 VAL A C 1
ATOM 780 O O . VAL A 1 104 ? 16.879 4.448 -26.325 1.00 93.44 104 VAL A O 1
ATOM 783 N N . CYS A 1 105 ? 17.156 5.067 -28.462 1.00 93.25 105 CYS A N 1
ATOM 784 C CA . CYS A 1 105 ? 18.562 4.667 -28.575 1.00 93.25 105 CYS A CA 1
ATOM 785 C C . CYS A 1 105 ? 19.529 5.510 -27.733 1.00 93.25 105 CYS A C 1
ATOM 787 O O . CYS A 1 105 ? 20.677 5.108 -27.534 1.00 93.25 105 CYS A O 1
ATOM 789 N 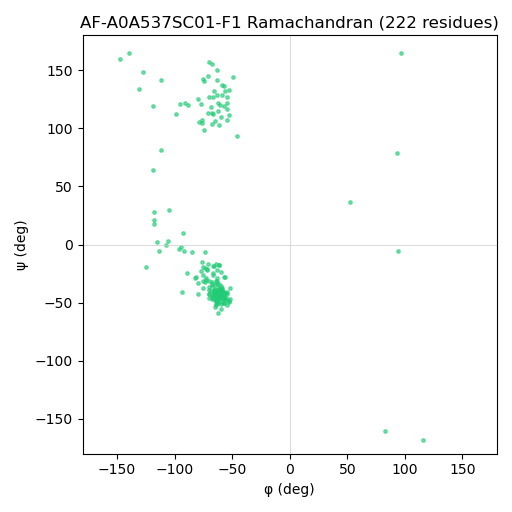N . GLY A 1 106 ? 19.097 6.685 -27.271 1.00 92.06 106 GLY A N 1
ATOM 790 C CA . GLY A 1 106 ? 19.848 7.525 -26.343 1.00 92.06 106 GLY A CA 1
ATOM 791 C C . GLY A 1 106 ? 19.816 7.015 -24.901 1.00 92.06 106 GLY A C 1
ATOM 792 O O . GLY A 1 106 ? 20.639 7.440 -24.087 1.00 92.06 106 GLY A O 1
ATOM 793 N N . MET A 1 107 ? 18.903 6.097 -24.569 1.00 92.75 107 MET A N 1
ATOM 794 C CA . MET A 1 107 ? 18.816 5.516 -23.233 1.00 92.75 107 MET A CA 1
ATOM 795 C C . MET A 1 107 ? 19.941 4.512 -22.989 1.00 92.75 107 MET A C 1
ATOM 797 O O . MET A 1 107 ? 20.320 3.721 -23.850 1.00 92.75 107 MET A O 1
ATOM 801 N N . LYS A 1 108 ? 20.492 4.515 -21.773 1.00 91.94 108 LYS A N 1
ATOM 802 C CA . LYS A 1 108 ? 21.547 3.566 -21.407 1.00 91.94 108 LYS A CA 1
ATOM 803 C C . LYS A 1 108 ? 20.926 2.204 -21.067 1.00 91.94 108 LYS A C 1
ATOM 805 O O . LYS A 1 108 ? 20.096 2.154 -20.156 1.00 91.94 108 LYS A O 1
ATOM 810 N N . PRO A 1 109 ? 21.350 1.097 -21.710 1.00 90.88 109 PRO A N 1
ATOM 811 C CA . PRO A 1 109 ? 20.828 -0.239 -21.413 1.00 90.88 109 PRO A CA 1
ATOM 812 C C . PRO A 1 109 ? 20.928 -0.628 -19.934 1.00 90.88 109 PRO A C 1
ATOM 814 O O . PRO A 1 109 ? 19.973 -1.174 -19.386 1.00 90.88 109 PRO A O 1
ATOM 817 N N . ASP A 1 110 ? 22.040 -0.292 -19.276 1.00 92.12 110 ASP A N 1
ATOM 818 C CA . ASP A 1 110 ? 22.263 -0.618 -17.861 1.00 92.12 110 ASP A CA 1
ATOM 819 C C . ASP A 1 110 ? 21.314 0.150 -16.929 1.00 92.12 110 ASP A C 1
ATOM 821 O O . ASP A 1 110 ? 20.828 -0.398 -15.939 1.00 92.12 110 ASP A O 1
ATOM 825 N N . ALA A 1 111 ? 20.990 1.404 -17.270 1.00 92.06 111 ALA A N 1
ATOM 826 C CA . ALA A 1 111 ? 20.013 2.199 -16.529 1.00 92.06 111 ALA A CA 1
ATOM 827 C C . ALA A 1 111 ? 18.602 1.608 -16.678 1.00 92.06 111 ALA A C 1
ATOM 829 O O . ALA A 1 111 ? 17.914 1.406 -15.682 1.00 92.06 111 ALA A O 1
ATOM 830 N N . LEU A 1 112 ? 18.216 1.222 -17.902 1.00 93.88 112 LEU A N 1
ATOM 831 C CA . LEU A 1 112 ? 16.944 0.537 -18.164 1.00 93.88 112 LEU A CA 1
ATOM 832 C C . LEU A 1 112 ? 16.842 -0.793 -17.409 1.00 93.88 112 LEU A C 1
ATOM 834 O O . LEU A 1 112 ? 15.784 -1.125 -16.884 1.00 93.88 112 LEU A O 1
ATOM 838 N N . ALA A 1 113 ? 17.922 -1.576 -17.364 1.00 94.81 113 ALA A N 1
ATOM 839 C CA . ALA A 1 113 ? 17.957 -2.831 -16.615 1.00 94.81 113 ALA A CA 1
ATOM 840 C C . ALA A 1 113 ? 17.806 -2.597 -15.104 1.00 94.81 113 ALA A C 1
ATOM 842 O O . ALA A 1 113 ? 17.033 -3.295 -14.448 1.00 94.81 113 ALA A O 1
ATOM 843 N N . THR A 1 114 ? 18.489 -1.580 -14.576 1.00 95.69 114 THR A N 1
ATOM 844 C CA . THR A 1 114 ? 18.405 -1.183 -13.166 1.00 95.69 114 THR A CA 1
ATOM 845 C C . THR A 1 114 ? 16.990 -0.741 -12.796 1.00 95.69 114 THR A C 1
ATOM 847 O O . THR A 1 114 ? 16.434 -1.220 -11.811 1.00 95.69 114 THR A O 1
ATOM 850 N N . ASP A 1 115 ? 16.361 0.119 -13.598 1.00 96.06 115 ASP A N 1
ATOM 851 C CA . ASP A 1 115 ? 15.000 0.587 -13.323 1.00 96.06 115 ASP A CA 1
ATOM 852 C C . ASP A 1 115 ? 13.943 -0.498 -13.519 1.00 96.06 115 ASP A C 1
ATOM 854 O O . ASP A 1 115 ? 12.966 -0.540 -12.771 1.00 96.06 115 ASP A O 1
ATOM 858 N N . LEU A 1 116 ? 14.158 -1.431 -14.450 1.00 96.38 116 LEU A N 1
ATOM 859 C CA . LEU A 1 116 ? 13.308 -2.612 -14.577 1.00 96.38 116 LEU A CA 1
ATOM 860 C C . LEU A 1 116 ? 13.365 -3.482 -13.315 1.00 96.38 116 LEU A C 1
ATOM 862 O O . LEU A 1 116 ? 12.324 -3.939 -12.840 1.00 96.38 116 LEU A O 1
ATOM 866 N N . GLN A 1 117 ? 14.562 -3.692 -12.763 1.00 96.25 117 GLN A N 1
ATOM 867 C CA . GLN A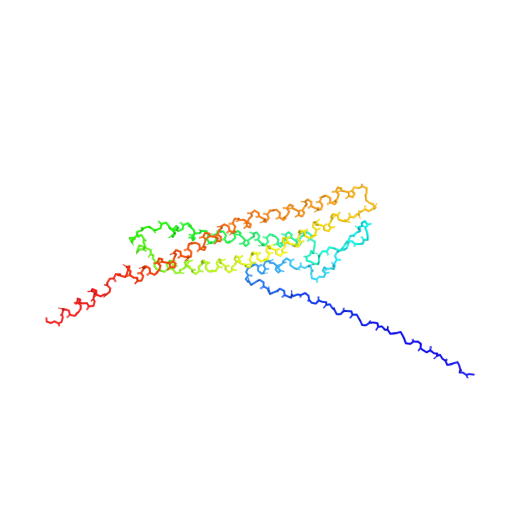 1 117 ? 14.728 -4.425 -11.511 1.00 96.25 117 GLN A CA 1
ATOM 868 C C . GLN A 1 117 ? 14.053 -3.687 -10.350 1.00 96.25 117 GLN A C 1
ATOM 870 O O . GLN A 1 117 ? 13.247 -4.283 -9.636 1.00 96.25 117 GLN A O 1
ATOM 875 N N . ASN A 1 118 ? 14.279 -2.377 -10.232 1.00 96.06 118 ASN A N 1
ATOM 876 C CA . ASN A 1 118 ? 13.645 -1.552 -9.205 1.00 96.06 118 ASN A CA 1
ATOM 877 C C . ASN A 1 118 ? 12.107 -1.595 -9.301 1.00 96.06 118 ASN A C 1
ATOM 879 O O . ASN A 1 118 ? 11.433 -1.675 -8.279 1.00 96.06 118 ASN A O 1
ATOM 883 N N . ALA A 1 119 ? 11.530 -1.594 -10.507 1.00 96.81 119 ALA A N 1
ATOM 884 C CA . ALA A 1 119 ? 10.080 -1.703 -10.693 1.00 96.81 119 ALA A CA 1
ATOM 885 C C . ALA A 1 119 ? 9.519 -3.060 -10.220 1.00 96.81 119 ALA A C 1
ATOM 887 O O . ALA A 1 119 ? 8.405 -3.134 -9.685 1.00 96.81 119 ALA A O 1
ATOM 888 N N . ASN A 1 120 ? 10.282 -4.144 -10.391 1.00 95.50 120 ASN A N 1
ATOM 889 C CA . ASN A 1 120 ? 9.912 -5.460 -9.868 1.00 95.50 120 ASN A CA 1
ATOM 890 C C . ASN A 1 120 ? 10.005 -5.500 -8.336 1.00 95.50 120 ASN A C 1
ATOM 892 O O . ASN A 1 120 ? 9.080 -5.990 -7.685 1.00 95.50 120 ASN A O 1
ATOM 896 N N . ASP A 1 121 ? 11.064 -4.928 -7.762 1.00 95.12 121 ASP A N 1
ATOM 897 C CA . ASP A 1 121 ? 11.241 -4.837 -6.310 1.00 95.12 121 ASP A CA 1
ATOM 898 C C . ASP A 1 121 ? 10.123 -4.006 -5.663 1.00 95.12 121 ASP A C 1
ATOM 900 O O . ASP A 1 121 ? 9.506 -4.450 -4.690 1.00 95.12 121 ASP A O 1
ATOM 904 N N . PHE A 1 122 ? 9.780 -2.859 -6.264 1.00 96.50 122 PHE A N 1
ATOM 905 C CA . PHE A 1 122 ? 8.613 -2.061 -5.884 1.00 96.50 122 PHE A CA 1
ATOM 906 C C . PHE A 1 122 ? 7.341 -2.912 -5.875 1.00 96.50 122 PHE A C 1
ATOM 908 O O . PHE A 1 122 ? 6.600 -2.905 -4.897 1.00 96.50 122 PHE A O 1
ATOM 915 N N . THR A 1 123 ? 7.088 -3.676 -6.944 1.00 95.56 123 THR A N 1
ATOM 916 C CA . THR A 1 123 ? 5.864 -4.484 -7.077 1.00 95.56 123 THR A CA 1
ATOM 917 C C . THR A 1 123 ? 5.740 -5.506 -5.947 1.00 95.56 123 THR A C 1
ATOM 919 O O . THR A 1 123 ? 4.648 -5.715 -5.415 1.00 95.56 123 THR A O 1
ATOM 922 N N . ASN A 1 124 ? 6.847 -6.144 -5.565 1.00 94.19 124 ASN A N 1
ATOM 923 C CA . ASN A 1 124 ? 6.862 -7.126 -4.485 1.00 94.19 124 ASN A CA 1
ATOM 924 C C . ASN A 1 124 ? 6.581 -6.471 -3.128 1.00 94.19 124 ASN A C 1
ATOM 926 O O . ASN A 1 124 ? 5.713 -6.937 -2.387 1.00 94.19 124 ASN A O 1
ATOM 930 N N . ARG A 1 125 ? 7.251 -5.353 -2.834 1.00 94.88 125 ARG A N 1
ATOM 931 C CA . ARG A 1 125 ? 7.052 -4.608 -1.583 1.00 94.88 125 ARG A CA 1
ATOM 932 C C . ARG A 1 125 ? 5.654 -3.999 -1.486 1.00 94.88 125 ARG A C 1
ATOM 934 O O . ARG A 1 125 ? 5.009 -4.112 -0.449 1.00 94.88 125 ARG A O 1
ATOM 941 N N . PHE A 1 126 ? 5.134 -3.441 -2.579 1.00 95.62 126 PHE A N 1
ATOM 942 C CA . PHE A 1 126 ? 3.776 -2.903 -2.645 1.00 95.62 126 PHE A CA 1
ATOM 943 C C . PHE A 1 126 ? 2.716 -3.969 -2.351 1.00 95.62 126 PHE A C 1
ATOM 945 O O . PHE A 1 126 ? 1.773 -3.704 -1.608 1.00 95.62 126 PHE A O 1
ATOM 952 N N . LYS A 1 127 ? 2.867 -5.188 -2.887 1.00 94.75 127 LYS A N 1
ATOM 953 C CA . LYS A 1 127 ? 1.948 -6.299 -2.587 1.00 94.75 127 LYS A CA 1
ATOM 954 C C . LYS A 1 127 ? 1.934 -6.641 -1.100 1.00 94.75 127 LYS A C 1
ATOM 956 O O . LYS A 1 127 ? 0.854 -6.806 -0.537 1.00 94.75 127 LYS A O 1
ATOM 961 N N . ALA A 1 128 ? 3.111 -6.721 -0.479 1.00 93.31 128 ALA A N 1
ATOM 962 C CA . ALA A 1 128 ? 3.233 -6.977 0.951 1.00 93.31 128 ALA A CA 1
ATOM 963 C C . ALA A 1 128 ? 2.583 -5.856 1.779 1.00 93.31 128 ALA A C 1
ATOM 965 O O . ALA A 1 128 ? 1.713 -6.125 2.606 1.00 93.31 128 ALA A O 1
ATOM 966 N N . LEU A 1 129 ? 2.916 -4.595 1.482 1.00 94.88 129 LEU A N 1
ATOM 967 C CA . LEU A 1 129 ? 2.317 -3.425 2.125 1.00 94.88 129 LEU A CA 1
ATOM 968 C C . LEU A 1 129 ? 0.788 -3.425 2.000 1.00 94.88 129 LEU A C 1
ATOM 970 O O . LEU A 1 129 ? 0.087 -3.235 2.991 1.00 94.88 129 LEU A O 1
ATOM 974 N N . LYS A 1 130 ? 0.261 -3.672 0.796 1.00 94.19 130 LYS A N 1
ATOM 975 C CA . LYS A 1 130 ? -1.182 -3.704 0.543 1.00 94.19 130 LYS A CA 1
ATOM 976 C C . LYS A 1 130 ? -1.879 -4.793 1.358 1.00 94.19 130 LYS A C 1
ATOM 978 O O . LYS A 1 130 ? -2.916 -4.520 1.956 1.00 94.19 130 LYS A O 1
ATOM 983 N N . ALA A 1 131 ? -1.318 -6.000 1.405 1.00 93.81 131 ALA A N 1
ATOM 984 C CA . ALA A 1 131 ? -1.887 -7.091 2.191 1.00 93.81 131 ALA A CA 1
ATOM 985 C C . ALA A 1 131 ? -1.948 -6.737 3.687 1.00 93.81 131 ALA A C 1
ATOM 987 O O . ALA A 1 131 ? -2.961 -6.981 4.347 1.00 93.81 131 ALA A O 1
ATOM 988 N N . GLU A 1 132 ? -0.892 -6.112 4.210 1.00 92.69 132 GLU A N 1
ATOM 989 C CA . GLU A 1 132 ? -0.809 -5.716 5.617 1.00 92.69 132 GLU A CA 1
ATOM 990 C C . GLU A 1 132 ? -1.700 -4.514 5.961 1.00 92.69 132 GLU A C 1
ATOM 992 O O . GLU A 1 132 ? -2.245 -4.453 7.071 1.00 92.69 132 GLU A O 1
ATOM 997 N N . TYR A 1 133 ? -1.900 -3.598 5.009 1.00 93.06 133 TYR A N 1
ATOM 998 C CA . TYR A 1 133 ? -2.877 -2.515 5.100 1.00 93.06 133 TYR A CA 1
ATOM 999 C C . TYR A 1 133 ? -4.307 -3.053 5.145 1.00 93.06 133 TYR A C 1
ATOM 1001 O O . TYR A 1 133 ? -5.041 -2.768 6.094 1.00 93.06 133 TYR A O 1
ATOM 1009 N N . ASP A 1 134 ? -4.690 -3.880 4.167 1.00 92.50 134 ASP A N 1
ATOM 1010 C CA . ASP A 1 134 ? -6.038 -4.448 4.068 1.00 92.50 134 ASP A CA 1
ATOM 1011 C C . ASP A 1 134 ? -6.366 -5.253 5.340 1.00 92.50 134 ASP A C 1
ATOM 1013 O O . ASP A 1 134 ? -7.447 -5.133 5.919 1.00 92.50 134 ASP A O 1
ATOM 1017 N N . ALA A 1 135 ? -5.395 -6.014 5.849 1.00 91.56 135 ALA A N 1
ATOM 1018 C CA . ALA A 1 135 ? -5.504 -6.746 7.103 1.00 91.56 135 ALA A CA 1
ATOM 1019 C C . ALA A 1 135 ? -5.825 -5.863 8.321 1.00 91.56 135 ALA A C 1
ATOM 1021 O O . ALA A 1 135 ? -6.724 -6.189 9.101 1.00 91.56 135 ALA A O 1
ATOM 1022 N N . ARG A 1 136 ? -5.071 -4.776 8.511 1.00 90.44 136 ARG A N 1
ATOM 1023 C CA . ARG A 1 136 ? -5.204 -3.884 9.675 1.00 90.44 136 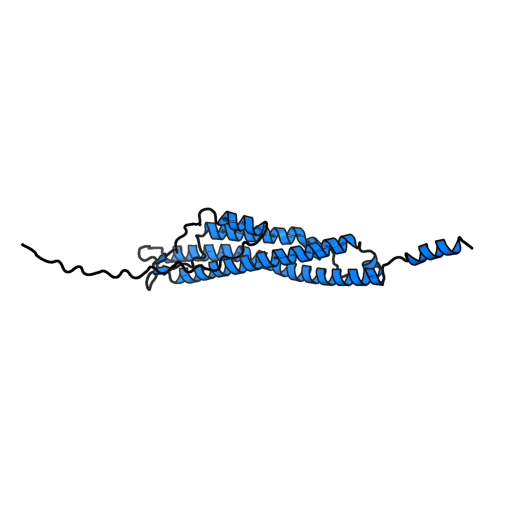ARG A CA 1
ATOM 1024 C C . ARG A 1 136 ? -6.429 -2.989 9.568 1.00 90.44 136 ARG A C 1
ATOM 1026 O O . ARG A 1 136 ? -7.124 -2.808 10.563 1.00 90.44 136 ARG A O 1
ATOM 1033 N N . SER A 1 137 ? -6.754 -2.524 8.365 1.00 91.12 137 SER A N 1
ATOM 1034 C CA . SER A 1 137 ? -7.977 -1.766 8.104 1.00 91.12 137 SER A CA 1
ATOM 1035 C C . SER A 1 137 ? -9.224 -2.607 8.397 1.00 91.12 137 SER A C 1
ATOM 1037 O O . SER A 1 137 ? -10.100 -2.189 9.152 1.00 91.12 137 SER A O 1
ATOM 1039 N N . ASN A 1 138 ? -9.261 -3.861 7.929 1.00 92.00 138 ASN A N 1
ATOM 1040 C CA . ASN A 1 138 ? -10.349 -4.792 8.250 1.00 92.00 138 ASN A CA 1
ATOM 1041 C C . ASN A 1 138 ? -10.438 -5.115 9.747 1.00 92.00 138 ASN A C 1
ATOM 1043 O O . ASN A 1 138 ? -11.533 -5.323 10.271 1.00 92.00 138 ASN A O 1
ATOM 1047 N N . CYS A 1 139 ? -9.302 -5.168 10.447 1.00 91.44 139 CYS A N 1
ATOM 1048 C CA . CYS A 1 139 ? -9.294 -5.294 11.898 1.00 91.44 139 CYS A CA 1
ATOM 1049 C C . CYS A 1 139 ? -9.958 -4.081 12.561 1.00 91.44 139 CYS A C 1
ATOM 1051 O O . CYS A 1 139 ? -10.974 -4.238 13.234 1.00 91.44 139 CYS A O 1
ATOM 1053 N N . GLY A 1 140 ? -9.440 -2.876 12.309 1.00 92.12 140 GLY A N 1
ATOM 1054 C CA . GLY A 1 140 ? -9.941 -1.644 12.913 1.00 92.12 140 GLY A CA 1
ATOM 1055 C C . GLY A 1 140 ? -11.421 -1.393 12.617 1.00 92.12 140 GLY A C 1
ATOM 1056 O O . GLY A 1 140 ? -12.179 -1.085 13.532 1.00 92.12 140 GLY A O 1
ATOM 1057 N N . ASN A 1 141 ? -11.871 -1.642 11.383 1.00 92.38 141 ASN A N 1
ATOM 1058 C CA . ASN A 1 141 ? -13.283 -1.517 11.012 1.00 92.38 141 ASN A CA 1
ATOM 1059 C C . ASN A 1 141 ? -14.187 -2.455 11.821 1.00 92.38 141 ASN A C 1
ATOM 1061 O O . ASN A 1 141 ? -15.259 -2.040 12.258 1.00 92.38 141 ASN A O 1
ATOM 1065 N N . ARG A 1 142 ? -13.767 -3.708 12.054 1.00 93.31 142 ARG A N 1
ATOM 1066 C CA . ARG A 1 142 ? -14.529 -4.650 12.890 1.00 93.31 142 ARG A CA 1
ATOM 1067 C C . ARG A 1 142 ? -14.610 -4.175 14.336 1.00 93.31 142 ARG A C 1
ATOM 1069 O O . ARG A 1 142 ? -15.690 -4.232 14.908 1.00 93.31 142 ARG A O 1
ATOM 1076 N N . ILE A 1 143 ? -13.522 -3.633 14.882 1.00 93.06 143 ILE A N 1
ATOM 1077 C CA . ILE A 1 143 ? -13.520 -3.048 16.230 1.00 93.06 143 ILE A CA 1
ATOM 1078 C C . ILE A 1 143 ? -14.460 -1.851 16.323 1.00 93.06 143 ILE A C 1
ATOM 1080 O O . ILE A 1 143 ? -15.268 -1.796 17.245 1.00 93.06 143 ILE A O 1
ATOM 1084 N N . VAL A 1 144 ? -14.417 -0.934 15.354 1.00 93.88 144 VAL A N 1
ATOM 1085 C CA . VAL A 1 144 ? -15.340 0.208 15.294 1.00 93.88 144 VAL A CA 1
ATOM 1086 C C . VAL A 1 144 ? -16.796 -0.257 15.285 1.00 93.88 144 VAL A C 1
ATOM 1088 O O . VAL A 1 144 ? -17.619 0.330 15.981 1.00 93.88 144 VAL A O 1
ATOM 1091 N N . GLN A 1 145 ? -17.134 -1.320 14.544 1.00 92.94 145 GLN A N 1
ATOM 1092 C CA . GLN A 1 145 ? -18.493 -1.869 14.593 1.00 92.94 145 GLN A CA 1
ATOM 1093 C C . GLN A 1 145 ? -18.815 -2.492 15.954 1.00 92.94 145 GLN A C 1
ATOM 1095 O O . GLN A 1 145 ? -19.870 -2.194 16.498 1.00 92.94 145 GLN A O 1
ATOM 1100 N N . SER A 1 146 ? -17.911 -3.285 16.537 1.00 92.50 146 SER A N 1
ATOM 1101 C CA . SER A 1 146 ? -18.122 -3.876 17.865 1.00 92.50 146 SER A CA 1
ATOM 1102 C C . SER A 1 146 ? -18.355 -2.817 18.944 1.00 92.50 146 SER A C 1
ATOM 1104 O O . SER A 1 146 ? -19.225 -2.990 19.789 1.00 92.50 146 SER A O 1
ATOM 1106 N N . LEU A 1 147 ? -17.632 -1.693 18.903 1.00 93.06 147 LEU A N 1
ATOM 1107 C CA . LEU A 1 147 ? -17.791 -0.608 19.876 1.00 93.06 147 LEU A CA 1
ATOM 1108 C C . LEU A 1 147 ? -19.176 0.051 19.842 1.00 93.06 147 LEU A C 1
ATOM 1110 O O . LEU A 1 147 ? -19.589 0.621 20.847 1.00 93.06 147 LEU A O 1
ATOM 1114 N N . LYS A 1 148 ? -19.919 -0.049 18.734 1.00 92.06 148 LYS A N 1
ATOM 1115 C CA . LYS A 1 148 ? -21.292 0.479 18.646 1.00 92.06 148 LYS A CA 1
ATOM 1116 C C . LYS A 1 148 ? -22.297 -0.336 19.457 1.00 92.06 148 LYS A C 1
ATOM 1118 O O . LYS A 1 148 ? -23.339 0.198 19.823 1.00 92.06 148 LYS A O 1
ATOM 1123 N N . ASP A 1 149 ? -21.979 -1.596 19.743 1.00 92.06 149 ASP A N 1
ATOM 1124 C CA . ASP A 1 149 ? -22.822 -2.495 20.537 1.00 92.06 149 ASP A CA 1
ATOM 1125 C C . ASP A 1 149 ? -22.474 -2.460 22.039 1.00 92.06 149 ASP A C 1
ATOM 1127 O O . ASP A 1 149 ? -23.153 -3.090 22.860 1.00 92.06 149 ASP A O 1
ATOM 1131 N N . VAL A 1 150 ? -21.413 -1.733 22.410 1.00 93.31 150 VAL A N 1
ATOM 1132 C CA . VAL A 1 150 ? -20.950 -1.591 23.794 1.00 93.31 150 VAL A CA 1
ATOM 1133 C C . VAL A 1 150 ? -21.870 -0.651 24.569 1.00 93.31 150 VAL A C 1
ATOM 1135 O O . VAL A 1 150 ? -22.334 0.373 24.074 1.00 93.31 150 VAL A O 1
ATOM 1138 N N . THR A 1 151 ? -22.098 -0.989 25.832 1.00 91.25 151 THR A N 1
ATOM 1139 C CA . THR A 1 151 ? -22.826 -0.170 26.802 1.00 91.25 151 THR A CA 1
ATOM 1140 C C . THR A 1 151 ? -22.015 -0.088 28.080 1.00 91.25 151 THR A C 1
ATOM 1142 O O . THR A 1 151 ? -21.574 -1.122 28.569 1.00 91.25 151 THR A O 1
ATOM 1145 N N . LEU A 1 152 ? -21.865 1.099 28.665 1.00 90.88 152 LEU A N 1
ATOM 1146 C CA . LEU A 1 152 ? -21.140 1.287 29.927 1.00 90.88 152 LEU A CA 1
ATOM 1147 C C . LEU A 1 152 ? -22.149 1.695 31.021 1.00 90.88 152 LEU A C 1
ATOM 1149 O O . LEU A 1 152 ? -22.322 2.886 31.268 1.00 90.88 152 LEU A O 1
ATOM 1153 N N . PRO A 1 153 ? -22.878 0.737 31.627 1.00 85.81 153 PRO A N 1
ATOM 1154 C CA . PRO A 1 153 ? -24.053 1.027 32.460 1.00 85.81 153 PRO A CA 1
ATOM 1155 C C . PRO A 1 153 ? -23.731 1.844 33.718 1.00 85.81 153 PRO A C 1
ATOM 1157 O O . PRO A 1 153 ? -24.564 2.626 34.167 1.00 85.81 153 PRO A O 1
ATOM 1160 N N . ASP A 1 154 ? -22.514 1.710 34.243 1.00 88.81 154 ASP A N 1
ATOM 1161 C CA . ASP A 1 154 ? -22.071 2.380 35.470 1.00 88.81 154 ASP A CA 1
ATOM 1162 C C . ASP A 1 154 ? -21.373 3.728 35.203 1.00 88.81 154 ASP A C 1
ATOM 1164 O O . ASP A 1 154 ? -20.774 4.318 36.103 1.00 88.81 154 ASP A O 1
ATOM 1168 N N . MET A 1 155 ? -21.419 4.231 33.962 1.00 89.62 155 MET A N 1
ATOM 1169 C CA . MET A 1 155 ? -20.760 5.474 33.559 1.00 89.62 155 MET A CA 1
ATOM 1170 C C . MET A 1 155 ? -21.769 6.512 33.066 1.00 89.62 155 MET A C 1
ATOM 1172 O O . MET A 1 155 ? -22.427 6.331 32.045 1.00 89.62 155 MET A O 1
ATOM 1176 N N . ALA A 1 156 ? -21.827 7.662 33.742 1.00 92.38 156 ALA A N 1
ATOM 1177 C CA . ALA A 1 156 ? -22.724 8.758 33.365 1.00 92.38 156 ALA A CA 1
ATOM 1178 C C . ALA A 1 156 ? -22.420 9.348 31.973 1.00 92.38 156 ALA A C 1
ATOM 1180 O O . ALA A 1 156 ? -23.334 9.796 31.291 1.00 92.38 156 ALA A O 1
ATOM 1181 N N . GLN A 1 157 ? -21.149 9.329 31.551 1.00 94.75 157 GLN A N 1
ATOM 1182 C CA . GLN A 1 157 ? -20.681 9.830 30.248 1.00 94.75 157 GLN A CA 1
ATOM 1183 C C . GLN A 1 157 ? -20.354 8.689 29.270 1.00 94.75 157 GLN A C 1
ATOM 1185 O O . GLN A 1 157 ? -19.440 8.783 28.449 1.00 94.75 157 GLN A O 1
ATOM 1190 N N . ALA A 1 158 ? -21.047 7.553 29.403 1.00 91.94 158 ALA A N 1
ATOM 1191 C CA . ALA A 1 158 ? -20.835 6.395 28.542 1.00 91.94 158 ALA A CA 1
ATOM 1192 C C . ALA A 1 158 ? -20.897 6.725 27.036 1.00 91.94 158 ALA A C 1
ATOM 1194 O O . ALA A 1 158 ? -19.993 6.296 26.313 1.00 91.94 158 ALA A O 1
ATOM 1195 N N . PRO A 1 159 ? -21.895 7.489 26.539 1.00 92.62 159 PRO A N 1
ATOM 1196 C CA . PRO A 1 159 ? -21.978 7.817 25.117 1.00 92.62 159 PRO A CA 1
ATOM 1197 C C . PRO A 1 159 ? -20.767 8.613 24.614 1.00 92.62 159 PRO A C 1
ATOM 1199 O O . PRO A 1 159 ? -20.254 8.334 23.531 1.00 92.62 159 PRO A O 1
ATOM 1202 N N . GLU A 1 160 ? -20.279 9.574 25.399 1.00 95.31 160 GLU A N 1
ATOM 1203 C CA . GLU A 1 160 ? -19.140 10.424 25.050 1.00 95.31 160 GLU A CA 1
ATOM 1204 C C . GLU A 1 160 ? -17.829 9.632 25.025 1.00 95.31 160 GLU A C 1
ATOM 1206 O O . GLU A 1 160 ? -17.020 9.811 24.112 1.00 95.31 160 GLU A O 1
ATOM 1211 N N . ILE A 1 161 ? -17.636 8.717 25.980 1.00 94.62 161 ILE A N 1
ATOM 1212 C CA . ILE A 1 161 ? -16.467 7.828 26.024 1.00 94.62 161 ILE A CA 1
ATOM 1213 C C . ILE A 1 161 ? -16.449 6.918 24.793 1.00 94.62 161 ILE A C 1
ATOM 1215 O O . ILE A 1 161 ? -15.438 6.850 24.094 1.00 94.62 161 ILE A O 1
ATOM 1219 N N . LEU A 1 162 ? -17.568 6.255 24.484 1.00 94.62 162 LEU A N 1
ATOM 1220 C CA . LEU A 1 162 ? -17.659 5.359 23.327 1.00 94.62 162 LEU A CA 1
ATOM 1221 C C . LEU A 1 162 ? -17.460 6.110 22.013 1.00 94.62 162 LEU A C 1
ATOM 1223 O O . LEU A 1 162 ? -16.721 5.648 21.143 1.00 94.62 162 LEU A O 1
ATOM 1227 N N . LYS A 1 163 ? -18.053 7.302 21.894 1.00 95.56 163 LYS A N 1
ATOM 1228 C CA . LYS A 1 163 ? -17.817 8.195 20.761 1.00 95.56 163 LYS A CA 1
ATOM 1229 C C . LYS A 1 163 ? -16.336 8.544 20.626 1.00 95.56 163 LYS A C 1
ATOM 1231 O O . LYS A 1 163 ? -15.792 8.419 19.538 1.00 95.56 163 LYS A O 1
ATOM 1236 N N . SER A 1 164 ? -15.670 8.917 21.718 1.00 96.25 164 SER A N 1
ATOM 1237 C CA . SER A 1 164 ? -14.240 9.240 21.708 1.00 96.25 164 SER A CA 1
ATOM 1238 C C . SER A 1 164 ? -13.369 8.049 21.287 1.00 96.25 164 SER A C 1
ATOM 1240 O O . SER A 1 164 ? -12.431 8.224 20.506 1.00 96.25 164 SER A O 1
ATOM 1242 N N . MET A 1 165 ? -13.692 6.834 21.744 1.00 94.44 165 MET A N 1
ATOM 1243 C CA . MET A 1 165 ? -12.992 5.610 21.336 1.00 94.44 165 MET A CA 1
ATOM 1244 C C . MET A 1 165 ? -13.151 5.335 19.835 1.00 94.44 165 MET A C 1
ATOM 1246 O O . MET A 1 165 ? -12.162 5.049 19.160 1.00 94.44 165 MET A O 1
ATOM 1250 N N . ILE A 1 166 ? -14.377 5.446 19.313 1.00 95.62 166 ILE A N 1
ATOM 1251 C CA . ILE A 1 166 ? -14.678 5.258 17.888 1.00 95.62 166 ILE A CA 1
ATOM 1252 C C . ILE A 1 166 ? -13.972 6.324 17.045 1.00 95.62 166 ILE A C 1
ATOM 1254 O O . ILE A 1 166 ? -13.224 5.970 16.135 1.00 95.62 166 ILE A O 1
ATOM 1258 N N . ASP A 1 167 ? -14.140 7.605 17.390 1.00 96.25 167 ASP A N 1
ATOM 1259 C CA . ASP A 1 167 ? -13.550 8.733 16.661 1.00 96.25 167 ASP A CA 1
ATOM 1260 C C . ASP A 1 167 ? -12.010 8.615 16.618 1.00 96.25 167 ASP A C 1
ATOM 1262 O O . ASP A 1 167 ? -11.386 8.906 15.596 1.00 96.25 167 ASP A O 1
ATOM 1266 N N . SER A 1 168 ? -11.384 8.130 17.701 1.00 94.62 168 SER A N 1
ATOM 1267 C CA . SER A 1 168 ? -9.932 7.899 17.756 1.00 94.62 168 SER A CA 1
ATOM 1268 C C . SER A 1 168 ? -9.479 6.812 16.776 1.00 94.62 168 SER A C 1
ATOM 1270 O O . SER A 1 168 ? -8.534 7.027 16.018 1.00 94.62 168 SER A O 1
ATOM 1272 N N . LEU A 1 169 ? -10.163 5.662 16.751 1.00 93.69 169 LEU A N 1
ATOM 1273 C CA . LEU A 1 169 ? -9.836 4.562 15.837 1.00 93.69 169 LEU A CA 1
ATOM 1274 C C . LEU A 1 169 ? -10.074 4.944 14.372 1.00 93.69 169 LEU A C 1
ATOM 1276 O O . LEU A 1 169 ? -9.251 4.638 13.511 1.00 93.69 169 LEU A O 1
ATOM 1280 N N . GLU A 1 170 ? -11.180 5.627 14.080 1.00 94.25 170 GLU A N 1
ATOM 1281 C CA . GLU A 1 170 ? -11.475 6.115 12.731 1.00 94.25 170 GLU A CA 1
ATOM 1282 C C . GLU A 1 170 ? -10.438 7.146 12.268 1.00 94.25 170 GLU A C 1
ATOM 1284 O O . GLU A 1 170 ? -10.001 7.104 11.114 1.00 94.25 170 GLU A O 1
ATOM 1289 N N . GLY A 1 171 ? -9.997 8.034 13.165 1.00 93.38 171 GLY A N 1
ATOM 1290 C CA . GLY A 1 171 ? -8.917 8.984 12.906 1.00 93.38 171 GLY A CA 1
ATOM 1291 C C . GLY A 1 171 ? -7.606 8.293 12.529 1.00 93.38 171 GLY A C 1
ATOM 1292 O O . GLY A 1 171 ? -7.018 8.616 11.491 1.00 93.38 171 GLY A O 1
ATOM 1293 N N . ASP A 1 172 ? -7.194 7.299 13.321 1.00 91.69 172 ASP A N 1
ATOM 1294 C CA . ASP A 1 172 ? -5.973 6.523 13.084 1.00 91.69 172 ASP A CA 1
ATOM 1295 C C . ASP A 1 172 ? -6.040 5.784 11.724 1.00 91.69 172 ASP A C 1
ATOM 1297 O O . ASP A 1 172 ? -5.110 5.856 10.915 1.00 91.69 172 ASP A O 1
ATOM 1301 N N . LEU A 1 173 ? -7.173 5.141 11.406 1.00 91.31 173 LEU A N 1
ATOM 1302 C CA . LEU A 1 173 ? -7.384 4.432 10.133 1.00 91.31 173 LEU A CA 1
ATOM 1303 C C . LEU A 1 173 ? -7.402 5.373 8.919 1.00 91.31 173 LEU A C 1
ATOM 1305 O O . LEU A 1 173 ? -6.829 5.063 7.864 1.00 91.31 173 LEU A O 1
ATOM 1309 N N . LYS A 1 174 ? -8.048 6.536 9.053 1.00 90.12 174 LYS A N 1
ATOM 1310 C CA . LYS A 1 174 ? -8.162 7.524 7.976 1.00 90.12 174 LYS A CA 1
ATOM 1311 C C . LYS A 1 174 ? -6.797 8.075 7.578 1.00 90.12 174 LYS A C 1
ATOM 1313 O O . LYS A 1 174 ? -6.545 8.210 6.379 1.00 90.12 174 LYS A O 1
ATOM 1318 N N . GLY A 1 175 ? -5.908 8.331 8.541 1.00 82.50 175 GLY A N 1
ATOM 1319 C CA . GLY A 1 175 ? -4.549 8.810 8.267 1.00 82.50 175 GLY A CA 1
ATOM 1320 C C . GLY A 1 175 ? -3.789 7.906 7.291 1.00 82.50 175 GLY A C 1
ATOM 1321 O O . GLY A 1 175 ? -3.186 8.387 6.330 1.00 82.50 175 GLY A O 1
ATOM 1322 N N . VAL A 1 176 ? -3.905 6.586 7.460 1.00 85.88 176 VAL A N 1
ATOM 1323 C CA . VAL A 1 176 ? -3.209 5.617 6.598 1.00 85.88 176 VAL A CA 1
ATOM 1324 C C . VAL A 1 176 ? -3.862 5.475 5.221 1.00 85.88 176 VAL A C 1
ATOM 1326 O O . VAL A 1 176 ? -3.162 5.282 4.228 1.00 85.88 176 VAL A O 1
ATOM 1329 N N . SER A 1 177 ? -5.184 5.643 5.114 1.00 85.94 177 SER A N 1
ATOM 1330 C CA . SER A 1 177 ? -5.903 5.547 3.828 1.00 85.94 177 SER A CA 1
ATOM 1331 C C . SER A 1 177 ? -5.440 6.562 2.772 1.00 85.94 177 SER A C 1
ATOM 1333 O O . SER A 1 177 ? -5.347 6.237 1.584 1.00 85.94 177 SER A O 1
ATOM 1335 N N . VAL A 1 178 ? -5.075 7.776 3.198 1.00 88.31 178 VAL A N 1
ATOM 1336 C CA . VAL A 1 178 ? -4.603 8.840 2.298 1.00 88.31 178 VAL A CA 1
ATOM 1337 C C . VAL A 1 178 ? -3.263 8.465 1.669 1.00 88.31 178 VAL A C 1
ATOM 1339 O O . VAL A 1 178 ? -3.081 8.595 0.459 1.00 88.31 178 VAL A O 1
ATOM 1342 N N . VAL A 1 179 ? -2.321 7.975 2.477 1.00 88.75 179 VAL A N 1
ATOM 1343 C CA . VAL A 1 179 ? -0.997 7.571 1.986 1.00 88.75 179 VAL A CA 1
ATOM 1344 C C . VAL A 1 179 ? -1.102 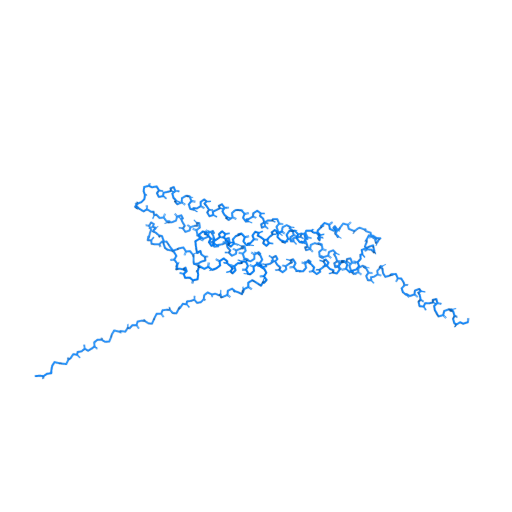6.304 1.142 1.00 88.75 179 VAL A C 1
ATOM 1346 O O . VAL A 1 179 ? -0.486 6.233 0.081 1.00 88.75 179 VAL A O 1
ATOM 1349 N N . GLN A 1 180 ? -1.951 5.354 1.537 1.00 89.75 180 GLN A N 1
ATOM 1350 C CA . GLN A 1 180 ? -2.209 4.151 0.747 1.00 89.75 180 GLN A CA 1
ATOM 1351 C C . GLN A 1 180 ? -2.686 4.489 -0.673 1.00 89.75 180 GLN A C 1
ATOM 1353 O O . GLN A 1 180 ? -2.211 3.886 -1.633 1.00 89.75 180 GLN A O 1
ATOM 1358 N N . THR A 1 181 ? -3.570 5.481 -0.821 1.00 92.81 181 THR A N 1
ATOM 1359 C CA . THR A 1 181 ? -4.054 5.939 -2.136 1.00 92.81 181 THR A CA 1
ATOM 1360 C C . THR A 1 181 ? -2.898 6.413 -3.020 1.00 92.81 181 THR A C 1
ATOM 1362 O O . THR A 1 181 ? -2.773 5.969 -4.159 1.00 92.81 181 THR A O 1
ATOM 1365 N N . LYS A 1 182 ? -1.974 7.215 -2.471 1.00 93.31 182 LYS A N 1
ATOM 1366 C CA . LYS A 1 182 ? -0.785 7.682 -3.205 1.00 93.31 182 LYS A CA 1
ATOM 1367 C C . LYS A 1 182 ? 0.113 6.534 -3.669 1.00 93.31 182 LYS A C 1
ATOM 1369 O O . LYS A 1 182 ? 0.642 6.583 -4.777 1.00 93.31 182 LYS A O 1
ATOM 1374 N N . VAL A 1 183 ? 0.297 5.502 -2.841 1.00 94.88 183 VAL A N 1
ATOM 1375 C CA . VAL A 1 183 ? 1.112 4.336 -3.222 1.00 94.88 183 VAL A CA 1
ATOM 1376 C C . VAL A 1 183 ? 0.418 3.498 -4.298 1.00 94.88 183 VAL A C 1
ATOM 1378 O O . VAL A 1 183 ? 1.091 3.001 -5.196 1.00 94.88 183 VAL A O 1
ATOM 1381 N N . VAL A 1 184 ? -0.912 3.366 -4.259 1.00 96.31 184 VAL A N 1
ATOM 1382 C CA . VAL A 1 184 ? -1.683 2.687 -5.318 1.00 96.31 184 VAL A CA 1
ATOM 1383 C C . VAL A 1 184 ? -1.525 3.420 -6.655 1.00 96.31 184 VAL A C 1
ATOM 1385 O O . VAL A 1 184 ? -1.170 2.792 -7.649 1.00 96.31 184 VAL A O 1
ATOM 1388 N N . GLU A 1 185 ? -1.681 4.745 -6.672 1.00 96.12 185 GLU A N 1
ATOM 1389 C CA . GLU A 1 185 ? -1.452 5.564 -7.874 1.00 96.12 185 GLU A CA 1
ATOM 1390 C C . GLU A 1 185 ? -0.004 5.474 -8.377 1.00 96.12 185 GLU A C 1
ATOM 1392 O O . GLU A 1 185 ? 0.267 5.498 -9.580 1.00 96.12 185 GLU A O 1
ATOM 1397 N N . LEU A 1 186 ? 0.967 5.406 -7.462 1.00 96.88 186 LEU A N 1
ATOM 1398 C CA . LEU A 1 186 ? 2.357 5.165 -7.829 1.00 96.88 186 LEU A CA 1
ATOM 1399 C C . LEU A 1 186 ? 2.524 3.778 -8.457 1.00 96.88 186 LEU A C 1
ATOM 1401 O O . LEU A 1 186 ? 3.228 3.656 -9.455 1.00 96.88 186 LEU A O 1
ATOM 1405 N N . ALA A 1 187 ? 1.861 2.750 -7.928 1.00 97.69 187 ALA A N 1
ATOM 1406 C CA . ALA A 1 187 ? 1.964 1.391 -8.442 1.00 97.69 187 ALA A CA 1
ATOM 1407 C C . ALA A 1 187 ? 1.467 1.259 -9.884 1.00 97.69 187 ALA A C 1
ATOM 1409 O O . ALA A 1 187 ? 2.114 0.593 -10.694 1.00 97.69 187 ALA A O 1
ATOM 1410 N N . GLU A 1 188 ? 0.373 1.935 -10.231 1.00 97.50 188 GLU A N 1
ATOM 1411 C CA . GLU A 1 188 ? -0.139 1.984 -11.606 1.00 97.50 188 GLU A CA 1
ATOM 1412 C C . GLU A 1 188 ? 0.860 2.645 -12.568 1.00 97.50 188 GLU A C 1
ATOM 1414 O O . GLU A 1 188 ? 1.106 2.156 -13.679 1.00 97.50 188 GLU A O 1
ATOM 1419 N N . ARG A 1 189 ? 1.492 3.737 -12.125 1.00 97.56 189 ARG A N 1
ATOM 1420 C CA . ARG A 1 189 ? 2.501 4.457 -12.911 1.00 97.56 189 ARG A CA 1
ATOM 1421 C C . ARG A 1 189 ? 3.796 3.660 -13.052 1.00 97.56 189 ARG A C 1
ATOM 1423 O O . ARG A 1 189 ? 4.325 3.567 -14.156 1.00 97.56 189 ARG A O 1
ATOM 1430 N N . VAL A 1 190 ? 4.268 3.015 -11.985 1.00 97.94 190 VAL A N 1
ATOM 1431 C CA . VAL A 1 190 ? 5.440 2.126 -12.023 1.00 97.94 190 VAL A CA 1
ATOM 1432 C C . VAL A 1 190 ? 5.190 0.928 -12.940 1.00 97.94 190 VAL A C 1
ATOM 1434 O O . VAL A 1 190 ? 6.071 0.580 -13.724 1.00 97.94 190 VAL A O 1
ATOM 1437 N N . ASP A 1 191 ? 3.999 0.318 -12.917 1.00 97.50 191 ASP A N 1
ATOM 1438 C CA . ASP A 1 191 ? 3.659 -0.773 -13.842 1.00 97.50 191 ASP A CA 1
ATOM 1439 C C . ASP A 1 191 ? 3.662 -0.312 -15.308 1.00 97.50 191 ASP A C 1
ATOM 1441 O O . ASP A 1 191 ? 4.169 -1.016 -16.189 1.00 97.50 191 ASP A O 1
ATOM 1445 N N . SER A 1 192 ? 3.158 0.894 -15.568 1.00 97.69 192 SER A N 1
ATOM 1446 C CA . SER A 1 192 ? 3.187 1.506 -16.899 1.00 97.69 192 SER A CA 1
ATOM 1447 C C . SER A 1 192 ? 4.624 1.761 -17.368 1.00 97.69 192 SER A C 1
ATOM 1449 O O . SER A 1 192 ? 5.002 1.306 -18.453 1.00 97.69 192 SER A O 1
ATOM 1451 N N . SER A 1 193 ? 5.466 2.375 -16.527 1.00 97.56 193 SER A N 1
ATOM 1452 C CA . SER A 1 193 ? 6.899 2.554 -16.798 1.00 97.56 193 SER A CA 1
ATOM 1453 C C . SER A 1 193 ? 7.602 1.219 -17.039 1.00 97.56 193 SER A C 1
ATOM 1455 O O . SER A 1 193 ? 8.358 1.087 -17.996 1.00 97.56 193 SER A O 1
ATOM 1457 N N . ARG A 1 194 ? 7.314 0.185 -16.241 1.00 97.50 194 ARG A N 1
ATOM 1458 C CA . ARG A 1 194 ? 7.883 -1.163 -16.401 1.00 97.50 194 ARG A CA 1
ATOM 1459 C C . ARG A 1 194 ? 7.600 -1.749 -17.786 1.00 97.50 194 ARG A C 1
ATOM 1461 O O . ARG A 1 194 ? 8.500 -2.289 -18.434 1.00 97.50 194 ARG A O 1
ATOM 1468 N N . LYS A 1 195 ? 6.353 -1.641 -18.254 1.00 97.69 195 LYS A N 1
ATOM 1469 C CA . LYS A 1 195 ? 5.942 -2.093 -19.596 1.00 97.69 195 LYS A CA 1
ATOM 1470 C C . LYS A 1 195 ? 6.648 -1.296 -20.697 1.00 97.69 195 LYS A C 1
ATOM 1472 O O . LYS A 1 195 ? 7.115 -1.891 -21.675 1.00 97.69 195 LYS A O 1
ATOM 1477 N N . ALA A 1 196 ? 6.773 0.021 -20.523 1.00 97.44 196 ALA A N 1
ATOM 1478 C CA . ALA A 1 196 ? 7.496 0.889 -21.448 1.00 97.44 196 ALA A CA 1
ATOM 1479 C C . ALA A 1 196 ? 8.987 0.518 -21.520 1.00 97.44 196 ALA A C 1
ATOM 1481 O O . ALA A 1 196 ? 9.485 0.243 -22.609 1.00 97.44 196 ALA A O 1
ATOM 1482 N N . ILE A 1 197 ? 9.667 0.371 -20.377 1.00 97.19 197 ILE A N 1
ATOM 1483 C CA . ILE A 1 197 ? 11.072 -0.063 -20.290 1.00 97.19 197 ILE A CA 1
ATOM 1484 C C . ILE A 1 197 ? 11.280 -1.394 -21.022 1.00 97.19 197 ILE A C 1
ATOM 1486 O O . ILE A 1 197 ? 12.201 -1.518 -21.829 1.00 97.19 197 ILE A O 1
ATOM 1490 N N . SER A 1 198 ? 10.408 -2.385 -20.802 1.00 96.25 198 SER A N 1
ATOM 1491 C CA . SER A 1 198 ? 10.500 -3.681 -21.492 1.00 96.25 198 SER A CA 1
ATOM 1492 C C . SER A 1 198 ? 10.400 -3.539 -23.016 1.00 96.25 198 SER A C 1
ATOM 1494 O O . SER A 1 198 ? 11.111 -4.215 -23.763 1.00 96.25 198 SER A O 1
ATOM 1496 N N . THR A 1 199 ? 9.545 -2.634 -23.492 1.00 96.31 199 THR A N 1
ATOM 1497 C CA . THR A 1 199 ? 9.390 -2.340 -24.923 1.00 96.31 199 THR A CA 1
ATOM 1498 C C . THR A 1 199 ? 10.620 -1.621 -25.477 1.00 96.31 199 THR A C 1
ATOM 1500 O O . THR A 1 199 ? 11.171 -2.047 -26.492 1.00 96.31 199 THR A O 1
ATOM 1503 N N . ILE A 1 200 ? 11.115 -0.603 -24.770 1.00 95.75 200 ILE A N 1
ATOM 1504 C CA . ILE A 1 200 ? 12.334 0.144 -25.105 1.00 95.75 200 ILE A CA 1
ATOM 1505 C C . ILE A 1 200 ? 13.528 -0.807 -25.216 1.00 95.75 200 ILE A C 1
ATOM 1507 O O . ILE A 1 200 ? 14.247 -0.757 -26.208 1.00 95.75 200 ILE A O 1
ATOM 1511 N N . GLN A 1 201 ? 13.706 -1.740 -24.274 1.00 94.44 201 GLN A N 1
ATOM 1512 C CA . GLN A 1 201 ? 14.779 -2.740 -24.328 1.00 94.44 201 GLN A CA 1
ATOM 1513 C C . GLN A 1 201 ? 14.709 -3.627 -25.582 1.00 94.44 201 GLN A C 1
ATOM 1515 O O . GLN A 1 201 ? 15.746 -3.953 -26.166 1.00 94.44 201 GLN A O 1
ATOM 1520 N N . LYS A 1 202 ? 13.505 -4.014 -26.028 1.00 93.94 202 LYS A N 1
ATOM 1521 C CA . LYS A 1 202 ? 13.320 -4.783 -27.273 1.00 93.94 202 LYS A CA 1
ATOM 1522 C C . LYS A 1 202 ? 13.692 -3.955 -28.502 1.00 93.94 202 LYS A C 1
ATOM 1524 O O . LYS A 1 202 ? 14.396 -4.458 -29.379 1.00 93.94 202 LYS A O 1
ATOM 1529 N N . ILE A 1 203 ? 13.276 -2.687 -28.548 1.00 93.31 203 ILE A N 1
ATOM 1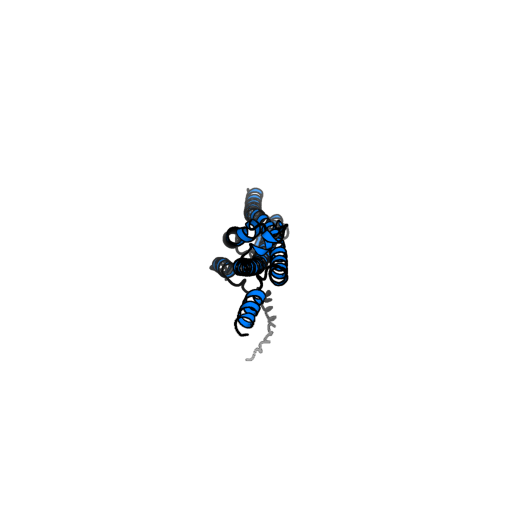530 C CA . ILE A 1 203 ? 13.650 -1.766 -29.631 1.00 93.31 203 ILE A CA 1
ATOM 1531 C C . ILE A 1 203 ? 15.166 -1.553 -29.632 1.00 93.31 203 ILE A C 1
ATOM 1533 O O . ILE A 1 203 ? 15.783 -1.631 -30.689 1.00 93.31 203 ILE A O 1
ATOM 1537 N N . HIS A 1 204 ? 15.785 -1.401 -28.460 1.00 90.94 204 HIS A N 1
ATOM 1538 C CA . HIS A 1 204 ? 17.232 -1.256 -28.312 1.00 90.94 204 HIS A CA 1
ATOM 1539 C C . HIS A 1 204 ? 18.006 -2.377 -29.007 1.00 90.94 204 HIS A C 1
ATOM 1541 O O . HIS A 1 204 ? 18.917 -2.118 -29.789 1.00 90.94 204 HIS A O 1
ATOM 1547 N N . ARG A 1 205 ? 17.598 -3.629 -28.766 1.00 90.00 205 ARG A N 1
ATOM 1548 C CA . ARG A 1 205 ? 18.209 -4.820 -29.378 1.00 90.00 205 ARG A CA 1
ATOM 1549 C C . ARG A 1 205 ? 17.995 -4.906 -30.889 1.00 90.00 205 ARG A C 1
ATOM 1551 O O . ARG A 1 205 ? 18.777 -5.561 -31.563 1.00 90.00 205 ARG A O 1
ATOM 1558 N N . THR A 1 206 ? 16.940 -4.278 -31.399 1.00 90.56 206 THR A N 1
ATOM 1559 C CA . THR A 1 206 ? 16.537 -4.380 -32.808 1.00 90.56 206 THR A CA 1
ATOM 1560 C C . THR A 1 206 ? 17.118 -3.246 -33.652 1.00 90.56 206 THR A C 1
ATOM 1562 O O . THR A 1 206 ? 17.551 -3.479 -34.773 1.00 90.56 206 THR A O 1
ATOM 1565 N N . MET A 1 207 ? 17.135 -2.024 -33.113 1.00 90.88 207 MET A N 1
ATOM 1566 C CA . MET A 1 207 ? 17.347 -0.790 -33.877 1.00 90.88 207 MET A CA 1
ATOM 1567 C C . MET A 1 207 ? 18.511 0.072 -33.365 1.00 90.88 207 MET A C 1
ATOM 1569 O O . MET A 1 207 ? 18.988 0.929 -34.100 1.00 90.88 207 MET A O 1
ATOM 1573 N N . CYS A 1 208 ? 18.961 -0.121 -32.118 1.00 87.75 208 CYS A N 1
ATOM 1574 C CA . CYS A 1 208 ? 19.969 0.738 -31.475 1.00 87.75 208 CYS A CA 1
ATOM 1575 C C . CYS A 1 208 ? 21.350 0.084 -31.363 1.00 87.75 208 CYS A C 1
ATOM 1577 O O . CYS A 1 208 ? 22.276 0.661 -30.786 1.00 87.75 208 CYS A O 1
ATOM 1579 N N . VAL A 1 209 ? 21.502 -1.125 -31.907 1.00 75.12 209 VAL A N 1
ATOM 1580 C CA . VAL A 1 209 ? 22.800 -1.779 -32.043 1.00 75.12 209 VAL A CA 1
ATOM 1581 C C . VAL A 1 209 ? 23.598 -0.971 -33.060 1.00 75.12 209 VAL A C 1
ATOM 1583 O O . VAL A 1 209 ? 23.352 -1.054 -34.259 1.00 75.12 209 VAL A O 1
ATOM 1586 N N . LYS A 1 210 ? 24.551 -0.161 -32.583 1.00 60.28 210 LYS A N 1
ATOM 1587 C CA . LYS A 1 210 ? 25.610 0.366 -33.449 1.00 60.28 210 LYS A CA 1
ATOM 1588 C C . LYS A 1 210 ? 26.273 -0.834 -34.112 1.00 60.28 210 LYS A C 1
ATOM 1590 O O . LYS A 1 210 ? 26.682 -1.749 -33.400 1.00 60.28 210 LYS A O 1
ATOM 1595 N N . ASP A 1 211 ? 26.361 -0.827 -35.436 1.00 47.59 211 ASP A N 1
ATOM 1596 C CA . ASP A 1 211 ? 27.019 -1.855 -36.236 1.00 47.59 211 ASP A CA 1
ATOM 1597 C C . ASP A 1 211 ? 28.391 -2.248 -35.658 1.00 47.59 211 ASP A C 1
ATOM 1599 O O . ASP A 1 211 ? 29.427 -1.691 -36.012 1.00 47.59 211 ASP A O 1
ATOM 1603 N N . GLN A 1 212 ? 28.432 -3.288 -34.820 1.00 45.91 212 GLN A N 1
ATOM 1604 C CA . GLN A 1 212 ? 29.654 -4.072 -34.627 1.00 45.91 212 GLN A CA 1
ATOM 1605 C C . GLN A 1 212 ? 30.021 -4.807 -35.925 1.00 45.91 212 GLN A C 1
ATOM 1607 O O . GLN A 1 212 ? 31.179 -5.159 -36.122 1.00 45.91 212 GLN A O 1
ATOM 1612 N N . ARG A 1 213 ? 29.070 -4.955 -36.862 1.00 47.09 213 ARG A N 1
ATOM 1613 C CA . ARG A 1 213 ? 29.318 -5.487 -38.209 1.00 47.09 213 ARG A CA 1
ATOM 1614 C C . ARG A 1 213 ? 30.188 -4.575 -39.078 1.00 47.09 213 ARG A C 1
ATOM 1616 O O . ARG A 1 213 ? 30.906 -5.096 -39.923 1.00 47.09 213 ARG A O 1
ATOM 1623 N N . ALA A 1 214 ? 30.205 -3.262 -38.842 1.00 43.34 214 ALA A N 1
ATOM 1624 C CA . ALA A 1 214 ? 31.066 -2.350 -39.597 1.00 43.34 214 ALA A CA 1
ATOM 1625 C C . ALA A 1 214 ? 32.552 -2.486 -39.204 1.00 43.34 214 ALA A C 1
ATOM 1627 O O . ALA A 1 214 ? 33.427 -2.334 -40.048 1.00 43.34 214 ALA A O 1
ATOM 1628 N N . LEU A 1 215 ? 32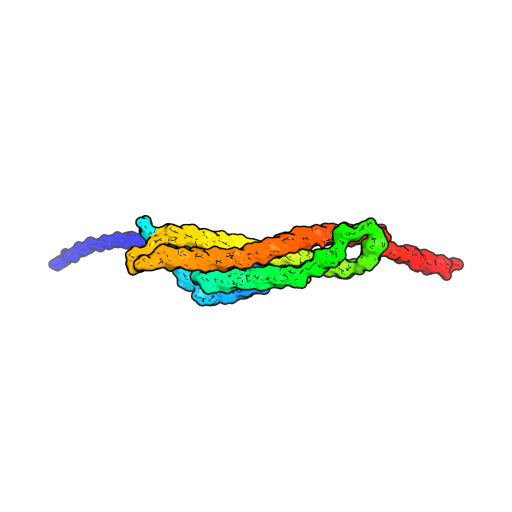.859 -2.844 -37.950 1.00 45.53 215 LEU A N 1
ATOM 1629 C CA . LEU A 1 215 ? 34.244 -3.020 -37.480 1.00 45.53 215 LEU A CA 1
ATOM 1630 C C . LEU A 1 215 ? 34.845 -4.385 -37.857 1.00 45.53 215 LEU A C 1
ATOM 1632 O O . LEU A 1 215 ? 36.056 -4.479 -38.059 1.00 45.53 215 LEU A O 1
ATOM 1636 N N . SER A 1 216 ? 34.017 -5.423 -38.014 1.00 45.50 216 SER A N 1
ATOM 1637 C CA . SER A 1 216 ? 34.461 -6.738 -38.505 1.00 45.50 216 SER A CA 1
ATOM 1638 C C . SER A 1 216 ? 34.719 -6.763 -40.017 1.00 45.50 216 SER A C 1
ATOM 1640 O O . SER A 1 216 ? 35.526 -7.558 -40.477 1.00 45.50 216 SER A O 1
ATOM 1642 N N . GLN A 1 217 ? 34.072 -5.890 -40.799 1.00 50.38 217 GLN A N 1
ATOM 1643 C CA . GLN A 1 217 ? 34.302 -5.814 -42.250 1.00 50.38 217 GLN A CA 1
ATOM 1644 C C . GLN A 1 217 ? 35.541 -4.988 -42.625 1.00 50.38 217 GLN A C 1
ATOM 1646 O O . GLN A 1 217 ? 36.195 -5.297 -43.614 1.00 50.38 217 GLN A O 1
ATOM 1651 N N . ILE A 1 218 ? 35.915 -3.991 -41.814 1.00 52.22 218 ILE A N 1
ATOM 1652 C CA . ILE A 1 218 ? 37.137 -3.192 -42.032 1.00 52.22 218 ILE A CA 1
ATOM 1653 C C . ILE A 1 218 ? 38.409 -4.001 -41.703 1.00 52.22 218 ILE A C 1
ATOM 1655 O O . ILE A 1 218 ? 39.467 -3.786 -42.299 1.00 52.22 218 ILE A O 1
ATOM 1659 N N . SER A 1 219 ? 38.312 -4.967 -40.784 1.00 48.59 219 SER A N 1
ATOM 1660 C CA . SER A 1 219 ? 39.426 -5.859 -40.433 1.00 48.59 219 SER A CA 1
ATOM 1661 C C . SER A 1 219 ? 39.671 -6.962 -41.473 1.00 48.59 219 SER A C 1
ATOM 1663 O O . SER A 1 219 ? 40.805 -7.416 -41.593 1.00 48.59 219 SER A O 1
ATOM 1665 N N . ASP A 1 220 ? 38.665 -7.320 -42.277 1.00 49.38 220 ASP A N 1
ATOM 1666 C CA . ASP A 1 220 ? 38.786 -8.321 -43.351 1.00 49.38 220 ASP A CA 1
ATOM 1667 C C . ASP A 1 220 ? 39.220 -7.699 -44.697 1.00 49.38 220 ASP A C 1
ATOM 1669 O O . ASP A 1 220 ? 39.851 -8.350 -45.525 1.00 49.38 220 ASP A O 1
ATOM 1673 N N . SER A 1 221 ? 38.958 -6.403 -44.919 1.00 53.34 221 SER A N 1
ATOM 1674 C CA . SER A 1 221 ? 39.390 -5.684 -46.131 1.00 53.34 221 SER A CA 1
ATOM 1675 C C . SER A 1 221 ? 40.815 -5.121 -46.066 1.00 53.34 221 SER A C 1
ATOM 1677 O O . SER A 1 221 ? 41.301 -4.590 -47.058 1.00 53.34 221 SER A O 1
ATOM 1679 N N . THR A 1 222 ? 41.478 -5.203 -44.908 1.00 46.34 222 THR A N 1
ATOM 1680 C CA . THR A 1 222 ? 42.877 -4.756 -44.729 1.00 46.34 222 THR A CA 1
ATOM 1681 C C . THR A 1 222 ? 43.878 -5.914 -44.903 1.00 46.34 222 THR A C 1
ATOM 1683 O O . THR A 1 222 ? 45.088 -5.707 -44.876 1.00 46.34 222 THR A O 1
ATOM 1686 N N . ILE A 1 223 ? 43.384 -7.137 -45.133 1.00 50.44 223 ILE A N 1
ATOM 1687 C CA . ILE A 1 223 ? 44.184 -8.325 -45.451 1.00 50.44 223 ILE A CA 1
ATOM 1688 C C . ILE A 1 223 ? 43.771 -8.837 -46.841 1.00 50.44 223 ILE A C 1
ATOM 1690 O O . ILE A 1 223 ? 43.216 -9.925 -46.986 1.00 50.44 223 ILE A O 1
ATOM 1694 N N . ARG A 1 224 ? 43.996 -8.036 -47.886 1.00 39.62 224 ARG A N 1
ATOM 1695 C CA . ARG A 1 224 ? 44.030 -8.521 -49.272 1.00 39.62 224 ARG A CA 1
ATOM 1696 C C . ARG A 1 224 ? 44.881 -7.641 -50.166 1.00 39.62 224 ARG A C 1
ATOM 1698 O O . ARG A 1 224 ? 44.766 -6.405 -50.041 1.00 39.62 224 ARG A O 1
#

Sequence (224 aa):
MRVTQEKRAVQRKPDPLPVAHPVREPTGGALGTALASCEQGSENSEALTLPGARGEVKLDRCYRGRDHLVCSLNALLGEASSLIEQYGRIVEAHYTDVNNLAGVCGMKPDALATDLQNANDFTNRFKALKAEYDARSNCGNRIVQSLKDVTLPDMAQAPEILKSMIDSLEGDLKGVSVVQTKVVELAERVDSSRKAISTIQKIHRTMCVKDQRALSQISDSTIR